Protein AF-A0A0A1UBA6-F1 (afdb_monomer_lite)

Radius of gyration: 21.84 Å; chains: 1; bounding box: 51×36×68 Å

Organism: NCBI:txid370355

Sequence (269 aa):
LLWGSTIFNNKGEPIAKPKGVVDLKTSVTIEDLTITNIKSGSVIVPEHAKNISVYNTSADVVFGNCHPIKIIVSNYKGKKINVPNDCLKYVSTTNALDKIDFGLKLTKSYALIVDMAKLTTCVINENIPNKFVIQQGDKTSNEFYAKSLTLNIVDGMNECVVGGFQSIVDISKLSFYKSIFVNMDTSNPSIIIGNQNNVSFNCGMFDEIITGDVEEINFNAGVSVNKLVMNNINTFNFKRVNIKEVVANKIKKFGGSKKALKKLTIKEK

Foldseek 3Di:
DPPAFFKAAPVRDTPDDDDAEAECQPPPPGQAIEGEDAEEHEYEDHQNHAEYEYYCHAYHYEDVNHQHQEYAYENYNHAAYEHHQPNHAYYHYHQCPVRYHNVADADPVRAGEAELVRYQKYWAAHPFWGWYWYDDPPDIKDIWTARIWIWHHDVPATEIETEQTAEETEPQRPEHQEYEYYHPDPHAYEYHHHEYAEYEYAADHHAEYAYYEYAEYEYHAHYEYAEYEEEHYAEYEYENYAYAYYEYQYYNYYRYDCVNYNYYHYNHD

pLDDT: mean 90.49, std 9.29, range [33.66, 98.31]

Structure (mmCIF, N/CA/C/O backbone):
data_AF-A0A0A1UBA6-F1
#
_entry.id   AF-A0A0A1UBA6-F1
#
loop_
_atom_site.group_PDB
_atom_site.id
_atom_site.type_symbol
_atom_site.label_atom_id
_atom_site.label_alt_id
_atom_site.label_comp_id
_atom_site.label_asym_id
_atom_site.label_entity_id
_atom_site.label_seq_id
_atom_site.pdbx_PDB_ins_code
_atom_site.Cartn_x
_atom_site.Cartn_y
_atom_site.Cartn_z
_atom_site.occupancy
_atom_site.B_iso_or_equiv
_atom_site.auth_seq_id
_atom_site.auth_comp_id
_atom_site.auth_asym_id
_atom_site.auth_atom_id
_atom_site.pdbx_PDB_model_num
ATOM 1 N N . LEU A 1 1 ? 8.187 12.427 29.163 1.00 38.91 1 LEU A N 1
ATOM 2 C CA . LEU A 1 1 ? 6.837 12.331 29.765 1.00 38.91 1 LEU A CA 1
ATOM 3 C C . LEU A 1 1 ? 6.325 10.909 29.574 1.00 38.91 1 LEU A C 1
ATOM 5 O O . LEU A 1 1 ? 6.010 10.523 28.456 1.00 38.91 1 LEU A O 1
ATOM 9 N N . LEU A 1 2 ? 6.353 10.105 30.639 1.00 33.66 2 LEU A N 1
ATOM 10 C CA . LEU A 1 2 ? 5.798 8.750 30.659 1.00 33.66 2 LEU A CA 1
ATOM 11 C C . LEU A 1 2 ? 4.272 8.875 30.704 1.00 33.66 2 LEU A C 1
ATOM 13 O O . LEU A 1 2 ? 3.696 9.087 31.767 1.00 33.66 2 LEU A O 1
ATOM 17 N N . TRP A 1 3 ? 3.618 8.814 29.546 1.00 45.97 3 TRP A N 1
ATOM 18 C CA . TRP A 1 3 ? 2.161 8.752 29.480 1.00 45.97 3 TRP A CA 1
ATOM 19 C C . TRP A 1 3 ? 1.715 7.403 30.062 1.00 45.97 3 TRP A C 1
ATOM 21 O O . TRP A 1 3 ? 1.825 6.372 29.399 1.00 45.97 3 TRP A O 1
ATOM 31 N N . GLY A 1 4 ? 1.274 7.392 31.324 1.00 59.66 4 GLY A N 1
ATOM 32 C CA . GLY A 1 4 ? 0.638 6.224 31.942 1.00 59.66 4 GLY A CA 1
ATOM 33 C C . GLY A 1 4 ? -0.633 5.798 31.191 1.00 59.66 4 GLY A C 1
ATOM 34 O O . GLY A 1 4 ? -1.141 6.543 30.353 1.00 59.66 4 GLY A O 1
ATOM 35 N N . SER A 1 5 ? -1.151 4.600 31.476 1.00 71.94 5 SER A N 1
ATOM 36 C CA . SER A 1 5 ? -2.374 4.050 30.865 1.00 71.94 5 SER A CA 1
ATOM 37 C C . SER A 1 5 ? -3.540 5.041 30.962 1.00 71.94 5 SER A C 1
ATOM 39 O O . SER A 1 5 ? -3.989 5.337 32.071 1.00 71.94 5 SER A O 1
ATOM 41 N N . THR A 1 6 ? -4.013 5.567 29.827 1.00 78.75 6 THR A N 1
ATOM 42 C CA . THR A 1 6 ? -4.996 6.666 29.805 1.00 78.75 6 THR A CA 1
ATOM 43 C C . THR A 1 6 ? -5.889 6.591 28.563 1.00 78.75 6 THR A C 1
ATOM 45 O O . THR A 1 6 ? -5.449 6.170 27.492 1.00 78.75 6 THR A O 1
ATOM 48 N N . ILE A 1 7 ? -7.145 7.009 28.713 1.00 78.62 7 ILE A N 1
ATOM 49 C CA . ILE A 1 7 ? -8.106 7.218 27.622 1.00 78.62 7 ILE A CA 1
ATOM 50 C C . ILE A 1 7 ? -8.376 8.717 27.502 1.00 78.62 7 ILE A C 1
ATOM 52 O O . ILE A 1 7 ? -8.552 9.364 28.533 1.00 78.62 7 ILE A O 1
ATOM 56 N N . PHE A 1 8 ? -8.430 9.254 26.284 1.00 81.94 8 PHE A N 1
ATOM 57 C CA . PHE A 1 8 ? -8.629 10.685 26.023 1.00 81.94 8 PHE A CA 1
ATOM 58 C C . PHE A 1 8 ? -9.856 10.962 25.152 1.00 81.94 8 PHE A C 1
ATOM 60 O O . PHE A 1 8 ? -10.166 10.165 24.261 1.00 81.94 8 PHE A O 1
ATOM 67 N N . ASN A 1 9 ? -10.512 12.101 25.402 1.00 78.44 9 ASN A N 1
ATOM 68 C CA . ASN A 1 9 ? -11.607 12.627 24.576 1.00 78.44 9 ASN A CA 1
ATOM 69 C C . ASN A 1 9 ? -11.084 13.536 23.446 1.00 78.44 9 ASN A C 1
ATOM 71 O O . ASN A 1 9 ? -9.881 13.764 23.301 1.00 78.44 9 ASN A O 1
ATOM 75 N N . ASN A 1 10 ? -12.021 14.118 22.698 1.00 71.00 10 ASN A N 1
ATOM 76 C CA . ASN A 1 10 ? -11.793 15.098 21.634 1.00 71.00 10 ASN A CA 1
ATOM 77 C C . ASN A 1 10 ? -11.032 16.370 22.055 1.00 71.00 10 ASN A C 1
ATOM 79 O O . ASN A 1 10 ? -10.470 17.047 21.199 1.00 71.00 10 ASN A O 1
ATOM 83 N N . LYS A 1 11 ? -10.976 16.698 23.349 1.00 69.62 11 LYS A N 1
ATOM 84 C CA . LYS A 1 11 ? -10.202 17.830 23.886 1.00 69.62 11 LYS A CA 1
ATOM 85 C C . LYS A 1 11 ? -8.806 17.431 24.374 1.00 69.62 11 LYS A C 1
ATOM 87 O O . LYS A 1 11 ? -8.059 18.282 24.850 1.00 69.62 11 LYS A O 1
ATOM 92 N N . GLY A 1 12 ? -8.444 16.149 24.278 1.00 75.00 12 GLY A N 1
ATOM 93 C CA . GLY A 1 12 ? -7.205 15.619 24.849 1.00 75.00 12 GLY A CA 1
ATOM 94 C C . GLY A 1 12 ? -7.247 15.502 26.376 1.00 75.00 12 GLY A C 1
ATOM 95 O O . GLY A 1 12 ? -6.201 15.373 27.011 1.00 75.00 12 GLY A O 1
ATOM 96 N N . GLU A 1 13 ? -8.437 15.539 26.977 1.00 74.94 13 GLU A N 1
ATOM 97 C CA . GLU A 1 13 ? -8.617 15.417 28.422 1.00 74.94 13 GLU A CA 1
ATOM 98 C C . GLU A 1 13 ? -8.678 13.932 28.817 1.00 74.94 13 GLU A C 1
ATOM 100 O O . GLU A 1 13 ? -9.337 13.140 28.133 1.00 74.94 13 GLU A O 1
ATOM 105 N N . PRO A 1 14 ? -8.003 13.520 29.906 1.00 76.62 14 PRO A N 1
ATOM 106 C CA . PRO A 1 14 ? -8.041 12.142 30.372 1.00 76.62 14 PRO A CA 1
ATOM 107 C C . PRO A 1 14 ? -9.430 11.802 30.931 1.00 76.62 14 PRO A C 1
ATOM 109 O O . PRO A 1 14 ? -9.881 12.410 31.897 1.00 76.62 14 PRO A O 1
ATOM 112 N N . ILE A 1 15 ? -10.087 10.793 30.360 1.00 79.88 15 ILE A N 1
ATOM 113 C CA . ILE A 1 15 ? -11.430 10.347 30.767 1.00 79.88 15 ILE A CA 1
ATOM 114 C C . ILE A 1 15 ? -11.352 9.205 31.786 1.00 79.88 15 ILE A C 1
ATOM 116 O O . ILE A 1 15 ? -12.193 9.093 32.673 1.00 79.88 15 ILE A O 1
ATOM 120 N N . ALA A 1 16 ? -10.343 8.335 31.676 1.00 71.88 16 ALA A N 1
ATOM 121 C CA . ALA A 1 16 ? -10.211 7.184 32.563 1.00 71.88 16 ALA A CA 1
ATOM 122 C C . ALA A 1 16 ? -8.762 6.702 32.710 1.00 71.88 16 ALA A C 1
ATOM 124 O O . ALA A 1 16 ? -7.973 6.726 31.760 1.00 71.88 16 ALA A O 1
ATOM 125 N N . LYS A 1 17 ? -8.454 6.191 33.910 1.00 68.25 17 LYS A N 1
ATOM 126 C CA . LYS A 1 17 ? -7.278 5.363 34.209 1.00 68.25 17 LYS A CA 1
ATOM 127 C C . LYS A 1 17 ? -7.753 3.916 34.400 1.00 68.25 17 LYS A C 1
ATOM 129 O O . LYS A 1 17 ? -8.315 3.601 35.447 1.00 68.25 17 LYS A O 1
ATOM 134 N N . PRO A 1 18 ? -7.587 3.045 33.402 1.00 61.44 18 PRO A N 1
ATOM 135 C CA . PRO A 1 18 ? -8.239 1.740 33.377 1.00 61.44 18 PRO A CA 1
ATOM 136 C C . PRO A 1 18 ? -7.698 0.792 34.459 1.00 61.44 18 PRO A C 1
ATOM 138 O O . PRO A 1 18 ? -6.520 0.432 34.464 1.00 61.44 18 PRO A O 1
ATOM 141 N N . LYS A 1 19 ? -8.600 0.343 35.340 1.00 62.00 19 LYS A N 1
ATOM 142 C CA . LYS A 1 19 ? -8.527 -0.934 36.062 1.00 62.00 19 LYS A CA 1
ATOM 143 C C . LYS A 1 19 ? -9.845 -1.670 35.799 1.00 62.00 19 LYS A C 1
ATOM 145 O O . LYS A 1 19 ? -10.889 -1.187 36.218 1.00 62.00 19 LYS A O 1
ATOM 150 N N . GLY A 1 20 ? -9.809 -2.811 35.110 1.00 79.62 20 GLY A N 1
ATOM 151 C CA . GLY A 1 20 ? -11.016 -3.586 34.787 1.00 79.62 20 GLY A CA 1
ATOM 152 C C . GLY A 1 20 ? -11.706 -3.153 33.487 1.00 79.62 20 GLY A C 1
ATOM 153 O O . GLY A 1 20 ? -11.034 -2.914 32.485 1.00 79.62 20 GLY A O 1
ATOM 154 N N . VAL A 1 21 ? -13.040 -3.109 33.488 1.00 86.50 21 VAL A N 1
ATOM 155 C CA . VAL A 1 21 ? -13.861 -2.726 32.327 1.00 86.50 21 VAL A CA 1
ATOM 156 C C . VAL A 1 21 ? -14.086 -1.214 32.349 1.00 86.50 21 VAL A C 1
ATOM 158 O O . VAL A 1 21 ? -14.625 -0.686 33.318 1.00 86.50 21 VAL A O 1
ATOM 161 N N . VAL A 1 22 ? -13.695 -0.519 31.282 1.00 88.38 22 VAL A N 1
ATOM 162 C CA . VAL A 1 22 ? -14.101 0.865 31.016 1.00 88.38 22 VAL A CA 1
ATOM 163 C C . VAL A 1 22 ? -15.221 0.831 29.985 1.00 88.38 22 VAL A C 1
ATOM 165 O O . VAL A 1 22 ? -14.975 0.547 28.814 1.00 88.38 22 VAL A O 1
ATOM 168 N N . ASP A 1 23 ? -16.447 1.098 30.426 1.00 89.75 23 ASP A N 1
ATOM 169 C CA . ASP A 1 23 ? -17.619 1.144 29.556 1.00 89.75 23 ASP A CA 1
ATOM 170 C C . ASP A 1 23 ? -17.960 2.593 29.192 1.00 89.75 23 ASP A C 1
ATOM 172 O O . ASP A 1 23 ? -18.342 3.382 30.056 1.00 89.75 23 ASP A O 1
ATOM 176 N N . LEU A 1 24 ? -17.782 2.952 27.918 1.00 90.12 24 LEU A N 1
ATOM 177 C CA . LEU A 1 24 ? -18.125 4.274 27.393 1.00 90.12 24 LEU A CA 1
ATOM 178 C C . LEU A 1 24 ? -19.394 4.248 26.538 1.00 90.12 24 LEU A C 1
ATOM 180 O O . LEU A 1 24 ? -19.715 5.266 25.933 1.00 90.12 24 LEU A O 1
ATOM 184 N N . LYS A 1 25 ? -20.136 3.133 26.481 1.00 89.12 25 LYS A N 1
ATOM 185 C CA . LYS A 1 25 ? -21.257 2.950 25.547 1.00 89.12 25 LYS A CA 1
ATOM 186 C C . LYS A 1 25 ? -22.289 4.082 25.603 1.00 89.12 25 LYS A C 1
ATOM 188 O O . LYS A 1 25 ? -22.780 4.509 24.566 1.00 89.12 25 LYS A O 1
ATOM 193 N N . THR A 1 26 ? -22.588 4.596 26.796 1.00 84.12 26 THR A N 1
ATOM 194 C CA . THR A 1 26 ? -23.588 5.657 27.017 1.00 84.12 26 THR A CA 1
ATOM 195 C C . THR A 1 26 ? -23.058 7.077 26.784 1.00 84.12 26 THR A C 1
ATOM 197 O O . THR A 1 26 ? -23.804 8.044 26.936 1.00 84.12 26 THR A O 1
ATOM 200 N N . SER A 1 27 ? -21.773 7.243 26.455 1.00 85.94 27 SER A N 1
ATOM 201 C CA . SER A 1 27 ? -21.162 8.563 26.275 1.00 85.94 27 SER A CA 1
ATOM 202 C C . SER A 1 27 ? -21.495 9.136 24.898 1.00 85.94 27 SER A C 1
ATOM 204 O O . SER A 1 27 ? -20.843 8.817 23.908 1.00 85.94 27 SER A O 1
ATOM 206 N N . VAL A 1 28 ? -22.488 10.023 24.839 1.00 87.12 28 VAL A N 1
ATOM 207 C CA . VAL A 1 28 ? -22.994 10.593 23.574 1.00 87.12 28 VAL A CA 1
ATOM 208 C C . VAL A 1 28 ? -22.155 11.732 22.989 1.00 87.12 28 VAL A C 1
ATOM 210 O O . VAL A 1 28 ? -22.337 12.103 21.837 1.00 87.12 28 VAL A O 1
ATOM 213 N N . THR A 1 29 ? -21.233 12.302 23.765 1.00 88.12 29 THR A N 1
ATOM 214 C CA . THR A 1 29 ? -20.443 13.483 23.370 1.00 88.12 29 THR A CA 1
ATOM 215 C C . THR A 1 29 ? -19.060 13.149 22.808 1.00 88.12 29 THR A C 1
ATOM 217 O O . THR A 1 29 ? -18.357 14.045 22.338 1.00 88.12 29 THR A O 1
ATOM 220 N N . ILE A 1 30 ? -18.638 11.884 22.874 1.00 89.81 30 ILE A N 1
ATOM 221 C CA . ILE A 1 30 ? -17.295 11.459 22.465 1.00 89.81 30 ILE A CA 1
ATOM 222 C C . ILE A 1 30 ? -17.332 11.020 20.999 1.00 89.81 30 ILE A C 1
ATOM 224 O O . ILE A 1 30 ? -17.673 9.880 20.697 1.00 89.81 30 ILE A O 1
ATOM 228 N N . GLU A 1 31 ? -16.940 11.917 20.093 1.00 93.25 31 GLU A N 1
ATOM 229 C CA . GLU A 1 31 ? -16.757 11.590 18.668 1.00 93.25 31 GLU A CA 1
ATOM 230 C C . GLU A 1 31 ? -15.329 11.114 18.340 1.00 93.25 31 GLU A C 1
ATOM 232 O O . GLU A 1 31 ? -15.131 10.308 17.428 1.00 93.25 31 GLU A O 1
ATOM 237 N N . ASP A 1 32 ? -14.338 11.576 19.105 1.00 94.44 32 ASP A N 1
ATOM 238 C CA . ASP A 1 32 ? -12.928 11.211 18.967 1.00 94.44 32 ASP A CA 1
ATOM 239 C C . ASP A 1 32 ? -12.448 10.498 20.230 1.00 94.44 32 ASP A C 1
ATOM 241 O O . ASP A 1 32 ? -12.518 11.044 21.335 1.00 94.44 32 ASP A O 1
ATOM 245 N N . LEU A 1 33 ? -11.928 9.284 20.061 1.00 94.81 33 LEU A N 1
ATOM 246 C CA . LEU A 1 33 ? -11.459 8.451 21.160 1.00 94.81 33 LEU A CA 1
ATOM 247 C C . LEU A 1 33 ? -10.020 8.006 20.922 1.00 94.81 33 LEU A C 1
ATOM 249 O O . LEU A 1 33 ? -9.715 7.337 19.934 1.00 94.81 33 LEU A O 1
ATOM 253 N N . THR A 1 34 ? -9.139 8.312 21.874 1.00 96.00 34 THR A N 1
ATOM 254 C CA . THR A 1 34 ? -7.778 7.763 21.895 1.00 96.00 34 THR A CA 1
ATOM 255 C C . THR A 1 34 ? -7.576 6.863 23.106 1.00 96.00 34 THR A C 1
ATOM 257 O O . THR A 1 34 ? -7.729 7.289 24.249 1.00 96.00 34 THR A O 1
ATOM 260 N N . ILE A 1 35 ? -7.185 5.617 22.848 1.00 94.44 35 ILE A N 1
ATOM 261 C CA . ILE A 1 35 ? -6.919 4.564 23.828 1.00 94.44 35 ILE A CA 1
ATOM 262 C C . ILE A 1 35 ? -5.418 4.272 23.792 1.00 94.44 35 ILE A C 1
ATOM 264 O O . ILE A 1 35 ? -4.907 3.809 22.772 1.00 94.44 35 ILE A O 1
ATOM 268 N N . THR A 1 36 ? -4.684 4.539 24.876 1.00 94.31 36 THR A N 1
ATOM 269 C CA . THR A 1 36 ? -3.224 4.364 24.867 1.00 94.31 36 THR A CA 1
ATOM 270 C C . THR A 1 36 ? -2.666 3.701 26.121 1.00 94.31 36 THR A C 1
ATOM 272 O O . THR A 1 36 ? -3.102 3.953 27.246 1.00 94.31 36 THR A O 1
ATOM 275 N N . ASN A 1 37 ? -1.654 2.854 25.913 1.00 91.56 37 ASN A N 1
ATOM 276 C CA . ASN A 1 37 ? -0.851 2.212 26.954 1.00 91.56 37 ASN A CA 1
ATOM 277 C C . ASN A 1 37 ? -1.638 1.348 27.955 1.00 91.56 37 ASN A C 1
ATOM 279 O O . ASN A 1 37 ? -1.144 1.075 29.047 1.00 91.56 37 ASN A O 1
ATOM 283 N N . ILE A 1 38 ? -2.827 0.854 27.602 1.00 89.81 38 ILE A N 1
ATOM 284 C CA . ILE A 1 38 ? -3.631 0.024 28.509 1.00 89.81 38 ILE A CA 1
ATOM 285 C C . ILE A 1 38 ? -3.179 -1.435 28.419 1.00 89.81 38 ILE A C 1
ATOM 287 O O . ILE A 1 38 ? -3.191 -2.017 27.339 1.00 89.81 38 ILE A O 1
ATOM 291 N N . LYS A 1 39 ? -2.773 -2.048 29.536 1.00 89.25 39 LYS A N 1
ATOM 292 C CA . LYS A 1 39 ? -2.184 -3.404 29.541 1.00 89.25 39 LYS A CA 1
ATOM 293 C C . LYS A 1 39 ? -3.160 -4.534 29.849 1.00 89.25 39 LYS A C 1
ATOM 295 O O . LYS A 1 39 ? -2.876 -5.671 29.495 1.00 89.25 39 LYS A O 1
ATOM 300 N N . SER A 1 40 ? -4.283 -4.241 30.490 1.00 88.25 40 SER A N 1
ATOM 301 C CA . SER A 1 40 ? -5.276 -5.239 30.883 1.00 88.25 40 SER A CA 1
ATOM 302 C C . SER A 1 40 ? -6.663 -4.614 30.995 1.00 88.25 40 SER A C 1
ATOM 304 O O . SER A 1 40 ? -6.797 -3.389 31.030 1.00 88.25 40 SER A O 1
ATOM 306 N N . GLY A 1 41 ? -7.685 -5.467 31.059 1.00 89.69 41 GLY A N 1
ATOM 307 C CA . GLY A 1 41 ? -9.082 -5.049 31.099 1.00 89.69 41 GLY A CA 1
ATOM 308 C C . GLY A 1 41 ? -9.704 -4.953 29.710 1.00 89.69 41 GLY A C 1
ATOM 309 O O . GLY A 1 41 ? -9.196 -5.538 28.751 1.00 89.69 41 GLY A O 1
ATOM 310 N N . SER A 1 42 ? -10.804 -4.212 29.618 1.00 92.44 42 SER A N 1
ATOM 311 C CA . SER A 1 42 ? -11.511 -3.978 28.360 1.00 92.44 42 SER A CA 1
ATOM 312 C C . SER A 1 42 ? -11.996 -2.539 28.254 1.00 92.44 42 SER A C 1
ATOM 314 O O . SER A 1 42 ? -12.346 -1.926 29.259 1.00 92.44 42 SER A O 1
ATOM 316 N N . VAL A 1 43 ? -12.054 -2.016 27.035 1.00 94.06 43 VAL A N 1
ATOM 317 C CA . VAL A 1 43 ? -12.630 -0.710 26.712 1.00 94.06 43 VAL A CA 1
ATOM 318 C C . VAL A 1 43 ? -13.776 -0.922 25.735 1.00 94.06 43 VAL A C 1
ATOM 320 O O . VAL A 1 43 ? -13.559 -1.417 24.628 1.00 94.06 43 VAL A O 1
ATOM 323 N N . ILE A 1 44 ? -14.987 -0.555 26.144 1.00 94.25 44 ILE A N 1
ATOM 324 C CA . ILE A 1 44 ? -16.159 -0.529 25.268 1.00 94.25 44 ILE A CA 1
ATOM 325 C C . ILE A 1 44 ? -16.252 0.877 24.685 1.00 94.25 44 ILE A C 1
ATOM 327 O O . ILE A 1 44 ? -16.305 1.860 25.423 1.00 94.25 44 ILE A O 1
ATOM 331 N N . VAL A 1 45 ? -16.205 0.961 23.362 1.00 94.62 45 VAL A N 1
ATOM 332 C CA . VAL A 1 45 ? -16.202 2.208 22.592 1.00 94.62 45 VAL A CA 1
ATOM 333 C C . VAL A 1 45 ? -17.609 2.838 22.608 1.00 94.62 45 VAL A C 1
ATOM 335 O O . VAL A 1 45 ? -18.596 2.102 22.543 1.00 94.62 45 VAL A O 1
ATOM 338 N N . PRO A 1 46 ? -17.735 4.178 22.691 1.00 93.88 46 PRO A N 1
ATOM 339 C CA . PRO A 1 46 ? -19.025 4.861 22.603 1.00 93.88 46 PRO A CA 1
ATOM 340 C C . PRO A 1 46 ? -19.633 4.730 21.202 1.00 93.88 46 PRO A C 1
ATOM 342 O O . PRO A 1 46 ? -18.921 4.785 20.200 1.00 93.88 46 PRO A O 1
ATOM 345 N N . GLU A 1 47 ? -20.960 4.624 21.120 1.00 93.88 47 GLU A N 1
ATOM 346 C CA . GLU A 1 47 ? -21.670 4.385 19.850 1.00 93.88 47 GLU A CA 1
ATOM 347 C C . GLU A 1 47 ? -21.445 5.504 18.814 1.00 93.88 47 GLU A C 1
ATOM 349 O O . GLU A 1 47 ? -21.388 5.240 17.615 1.00 93.88 47 GLU A O 1
ATOM 354 N N . HIS A 1 48 ? -21.240 6.743 19.271 1.00 92.56 48 HIS A N 1
ATOM 355 C CA . HIS A 1 48 ? -21.084 7.926 18.417 1.00 92.56 48 HIS A CA 1
ATOM 356 C C . HIS A 1 48 ? -19.633 8.247 18.027 1.00 92.56 48 HIS A C 1
ATOM 358 O O . HIS A 1 48 ? -19.405 9.214 17.295 1.00 92.56 48 HIS A O 1
ATOM 364 N N . ALA A 1 49 ? -18.648 7.469 18.493 1.00 95.19 49 ALA A N 1
ATOM 365 C CA . ALA A 1 49 ? -17.264 7.691 18.089 1.00 95.19 49 ALA A CA 1
ATOM 366 C C . ALA A 1 49 ? -17.092 7.460 16.583 1.00 95.19 49 ALA A C 1
ATOM 368 O O . ALA A 1 49 ? -17.419 6.406 16.047 1.00 95.19 49 ALA A O 1
ATOM 369 N N . LYS A 1 50 ? -16.526 8.454 15.902 1.00 96.06 50 LYS A N 1
ATOM 370 C CA . LYS A 1 50 ? -16.227 8.423 14.466 1.00 96.06 50 LYS A CA 1
ATOM 371 C C . LYS A 1 50 ? -14.749 8.170 14.210 1.00 96.06 50 LYS A C 1
ATOM 373 O O . LYS A 1 50 ? -14.409 7.494 13.238 1.00 96.06 50 LYS A O 1
ATOM 378 N N . ASN A 1 51 ? -13.884 8.703 15.074 1.00 97.06 51 ASN A N 1
ATOM 379 C CA . ASN A 1 51 ? -12.434 8.621 14.944 1.00 97.06 51 ASN A CA 1
ATOM 380 C C . ASN A 1 51 ? -11.848 7.910 16.160 1.00 97.06 51 ASN A C 1
ATOM 382 O O . ASN A 1 51 ? -11.866 8.433 17.275 1.00 97.06 51 ASN A O 1
ATOM 386 N N . ILE A 1 52 ? -11.304 6.715 15.950 1.00 97.19 52 ILE A N 1
ATOM 387 C CA . ILE A 1 52 ? -10.792 5.889 17.043 1.00 97.19 52 ILE A CA 1
ATOM 388 C C . ILE A 1 52 ? -9.324 5.589 16.808 1.00 97.19 52 ILE A C 1
ATOM 390 O O . ILE A 1 52 ? -8.923 5.135 15.738 1.00 97.19 52 ILE A O 1
ATOM 394 N N . SER A 1 53 ? -8.513 5.839 17.828 1.00 97.44 53 SER A N 1
ATOM 395 C CA . SER A 1 53 ? -7.087 5.546 17.804 1.00 97.44 53 SER A CA 1
ATOM 396 C C . SER A 1 53 ? -6.689 4.664 18.981 1.00 97.44 53 SER A C 1
ATOM 398 O O . SER A 1 53 ? -6.987 4.986 20.129 1.00 97.44 53 SER A O 1
ATOM 400 N N . VAL A 1 54 ? -5.989 3.565 18.712 1.00 97.06 54 VAL A N 1
ATOM 401 C CA . VAL A 1 54 ? -5.542 2.590 19.712 1.00 97.06 54 VAL A CA 1
ATOM 402 C C . VAL A 1 54 ? -4.029 2.426 19.611 1.00 97.06 54 VAL A C 1
ATOM 404 O O . VAL A 1 54 ? -3.519 1.941 18.606 1.00 97.06 54 VAL A O 1
ATOM 407 N N . TYR A 1 55 ? -3.296 2.795 20.660 1.00 96.69 55 TYR A N 1
ATOM 408 C CA . TYR A 1 55 ? -1.830 2.777 20.672 1.00 96.69 55 TYR A CA 1
ATOM 409 C C . TYR A 1 55 ? -1.287 1.929 21.824 1.00 96.69 55 TYR A C 1
ATOM 411 O O . TYR A 1 55 ? -1.704 2.083 22.973 1.00 96.69 55 TYR A O 1
ATOM 419 N N . ASN A 1 56 ? -0.317 1.054 21.541 1.00 95.50 56 ASN A N 1
ATOM 420 C CA . ASN A 1 56 ? 0.478 0.324 22.544 1.00 95.50 56 ASN A CA 1
ATOM 421 C C . ASN A 1 56 ? -0.366 -0.394 23.620 1.00 95.50 56 ASN A C 1
ATOM 423 O O . ASN A 1 56 ? 0.013 -0.472 24.801 1.00 95.50 56 ASN A O 1
ATOM 427 N N . THR A 1 57 ? -1.529 -0.893 23.205 1.00 94.19 57 THR A N 1
ATOM 428 C CA . THR A 1 57 ? -2.587 -1.404 24.078 1.00 94.19 57 THR A CA 1
ATOM 429 C C . THR A 1 57 ? -2.701 -2.925 23.958 1.00 94.19 57 THR A C 1
ATOM 431 O O . THR A 1 57 ? -2.538 -3.503 22.888 1.00 94.19 57 THR A O 1
ATOM 434 N N . SER A 1 58 ? -2.953 -3.584 25.082 1.00 94.44 58 SER A N 1
ATOM 435 C CA . SER A 1 58 ? -3.197 -5.027 25.198 1.00 94.44 58 SER A CA 1
ATOM 436 C C . SER A 1 58 ? -4.558 -5.341 25.822 1.00 94.44 58 SER A C 1
ATOM 438 O O . SER A 1 58 ? -4.950 -6.501 25.844 1.00 94.44 58 SER A O 1
ATOM 440 N N . ALA A 1 59 ? -5.279 -4.328 26.316 1.00 92.50 59 ALA A N 1
ATOM 441 C CA . ALA A 1 59 ? -6.672 -4.477 26.727 1.00 92.50 59 ALA A CA 1
ATOM 442 C C . ALA A 1 59 ? -7.582 -4.802 25.538 1.00 92.50 59 ALA A C 1
ATOM 444 O O . ALA A 1 59 ? -7.325 -4.376 24.409 1.00 92.50 59 ALA A O 1
ATOM 445 N N . ASP A 1 60 ? -8.664 -5.522 25.807 1.00 94.00 60 ASP A N 1
ATOM 446 C CA . ASP A 1 60 ? -9.682 -5.822 24.804 1.00 94.00 60 ASP A CA 1
ATOM 447 C C . ASP A 1 60 ? -10.392 -4.519 24.400 1.00 94.00 60 ASP A C 1
ATOM 449 O O . ASP A 1 60 ? -10.778 -3.732 25.262 1.00 94.00 60 ASP A O 1
ATOM 453 N N . VAL A 1 61 ? -10.560 -4.263 23.102 1.00 95.44 61 VAL A N 1
ATOM 454 C CA . VAL A 1 61 ? -11.297 -3.090 22.599 1.00 95.44 61 VAL A CA 1
ATOM 455 C C . VAL A 1 61 ? -12.539 -3.580 21.870 1.00 95.44 61 VAL A C 1
ATOM 457 O O . VAL A 1 61 ? -12.439 -4.347 20.914 1.00 95.44 61 VAL A O 1
ATOM 460 N N . VAL A 1 62 ? -13.711 -3.151 22.335 1.00 94.56 62 VAL A N 1
ATOM 461 C CA . VAL A 1 62 ? -15.012 -3.648 21.872 1.00 94.56 62 VAL A CA 1
ATOM 462 C C . VAL A 1 62 ? -15.800 -2.504 21.249 1.00 94.56 62 VAL A C 1
ATOM 464 O O . VAL A 1 62 ? -16.120 -1.533 21.928 1.00 94.56 62 VAL A O 1
ATOM 467 N N . PHE A 1 63 ? -16.128 -2.627 19.962 1.00 92.69 63 PHE A N 1
ATOM 468 C CA . PHE A 1 63 ? -16.825 -1.578 19.211 1.00 92.69 63 PHE A CA 1
ATOM 469 C C . PHE A 1 63 ? -18.340 -1.551 19.455 1.00 92.69 63 PHE A C 1
ATOM 471 O O . PHE A 1 63 ? -18.947 -0.496 19.326 1.00 92.69 63 PHE A O 1
ATOM 478 N N . GLY A 1 64 ? -18.966 -2.667 19.847 1.00 87.38 64 GLY A N 1
ATOM 479 C CA . GLY A 1 64 ? -20.418 -2.707 20.063 1.00 87.38 64 GLY A CA 1
ATOM 480 C C . GLY A 1 64 ? -21.185 -2.221 18.824 1.00 87.38 64 GLY A C 1
ATOM 481 O O . GLY A 1 64 ? -20.988 -2.769 17.744 1.00 87.38 64 GLY A O 1
ATOM 482 N N . ASN A 1 65 ? -22.010 -1.181 18.986 1.00 90.44 65 ASN A N 1
ATOM 483 C CA . ASN A 1 65 ? -22.778 -0.530 17.911 1.00 90.44 65 ASN A CA 1
ATOM 484 C C . ASN A 1 65 ? -22.062 0.693 17.295 1.00 90.44 65 ASN A C 1
ATOM 486 O O . ASN A 1 65 ? -22.696 1.521 16.649 1.00 90.44 65 ASN A O 1
ATOM 490 N N . CYS A 1 66 ? -20.769 0.885 17.553 1.00 93.38 66 CYS A N 1
ATOM 491 C CA . CYS A 1 66 ? -20.013 2.001 16.994 1.00 93.38 66 CYS A CA 1
ATOM 492 C C . CYS A 1 66 ? -19.711 1.770 15.506 1.00 93.38 66 CYS A C 1
ATOM 494 O O . CYS A 1 66 ? -19.160 0.734 15.138 1.00 93.38 66 CYS A O 1
ATOM 496 N N . HIS A 1 67 ? -20.000 2.773 14.674 1.00 93.56 67 HIS A N 1
ATOM 497 C CA . HIS A 1 67 ? -19.770 2.757 13.227 1.00 93.56 67 HIS A CA 1
ATOM 498 C C . HIS A 1 67 ? -18.707 3.799 12.842 1.00 93.56 67 HIS A C 1
ATOM 500 O O . HIS A 1 67 ? -19.038 4.913 12.423 1.00 93.56 67 HIS A O 1
ATOM 506 N N . PRO A 1 68 ? -17.412 3.486 13.027 1.00 95.06 68 PRO A N 1
ATOM 507 C CA . PRO A 1 68 ? -16.345 4.455 12.832 1.00 95.06 68 PRO A CA 1
ATOM 508 C C . PRO A 1 68 ? -16.149 4.818 11.359 1.00 95.06 68 PRO A C 1
ATOM 510 O O . PRO A 1 68 ? -16.257 3.986 10.459 1.00 95.06 68 PRO A O 1
ATOM 513 N N . ILE A 1 69 ? -15.738 6.061 11.126 1.00 96.06 69 ILE A N 1
ATOM 514 C CA . ILE A 1 69 ? -15.277 6.544 9.817 1.00 96.06 69 ILE A CA 1
ATOM 515 C C . ILE A 1 69 ? -13.766 6.327 9.684 1.00 96.06 69 ILE A C 1
ATOM 517 O O . ILE A 1 69 ? -13.252 6.061 8.593 1.00 96.06 69 ILE A O 1
ATOM 521 N N . LYS A 1 70 ? -13.046 6.429 10.806 1.00 96.00 70 LYS A N 1
ATOM 522 C CA . LYS A 1 70 ? -11.592 6.349 10.874 1.00 96.00 70 LYS A CA 1
ATOM 523 C C . LYS A 1 70 ? -11.141 5.480 12.034 1.00 96.00 70 LYS A C 1
ATOM 525 O O . LYS A 1 70 ? -11.533 5.704 13.180 1.00 96.00 70 LYS A O 1
ATOM 530 N N . ILE A 1 71 ? -10.210 4.578 11.743 1.00 96.31 71 ILE A N 1
ATOM 531 C CA . ILE A 1 71 ? -9.510 3.807 12.763 1.00 96.31 71 ILE A CA 1
ATOM 532 C C . ILE A 1 71 ? -7.996 3.823 12.548 1.00 96.31 71 ILE A C 1
ATOM 534 O O . ILE A 1 71 ? -7.499 3.647 11.434 1.00 96.31 71 ILE A O 1
ATOM 538 N N . ILE A 1 72 ? -7.262 4.039 13.638 1.00 97.06 72 ILE A N 1
ATOM 539 C CA . ILE A 1 72 ? -5.807 3.901 13.707 1.00 97.06 72 ILE A CA 1
ATOM 540 C C . ILE A 1 72 ? -5.483 2.912 14.817 1.00 97.06 72 ILE A C 1
ATOM 542 O O . ILE A 1 72 ? -5.901 3.103 15.955 1.00 97.06 72 ILE A O 1
ATOM 546 N N . VAL A 1 73 ? -4.711 1.876 14.518 1.00 97.44 73 VAL A N 1
ATOM 547 C CA . VAL A 1 73 ? -4.294 0.889 15.515 1.00 97.44 73 VAL A CA 1
ATOM 548 C C . VAL A 1 73 ? -2.803 0.636 15.384 1.00 97.44 73 VAL A C 1
ATOM 550 O O . VAL A 1 73 ? -2.311 0.292 14.316 1.00 97.44 73 VAL A O 1
ATOM 553 N N . SER A 1 74 ? -2.063 0.790 16.476 1.00 97.69 74 SER A N 1
ATOM 554 C CA . SER A 1 74 ? -0.613 0.623 16.475 1.00 97.69 74 SER A CA 1
ATOM 555 C C . SER A 1 74 ? -0.130 -0.159 17.688 1.00 97.69 74 SER A C 1
ATOM 557 O O . SER A 1 74 ? -0.489 0.150 18.829 1.00 97.69 74 SER A O 1
ATOM 559 N N . ASN A 1 75 ? 0.713 -1.162 17.434 1.00 96.56 75 ASN A N 1
ATOM 560 C CA . ASN A 1 75 ? 1.317 -2.055 18.422 1.00 96.56 75 ASN A CA 1
ATOM 561 C C . ASN A 1 75 ? 0.276 -2.665 19.378 1.00 96.56 75 ASN A C 1
ATOM 563 O O . ASN A 1 75 ? 0.480 -2.711 20.599 1.00 96.56 75 ASN A O 1
ATOM 567 N N . TYR A 1 76 ? -0.863 -3.084 18.829 1.00 96.38 76 TYR A N 1
ATOM 568 C CA . TYR A 1 76 ? -1.945 -3.687 19.592 1.00 96.38 76 TYR A CA 1
ATOM 569 C C . TYR A 1 76 ? -1.691 -5.181 19.805 1.00 96.38 76 TYR A C 1
ATOM 571 O O . TYR A 1 76 ? -1.321 -5.897 18.880 1.00 96.38 76 TYR A O 1
ATOM 579 N N . LYS A 1 77 ? -1.867 -5.654 21.042 1.00 94.44 77 LYS A N 1
ATOM 580 C CA . LYS A 1 77 ? -1.569 -7.046 21.436 1.00 94.44 77 LYS A CA 1
ATOM 581 C C . LYS A 1 77 ? -2.723 -7.744 22.162 1.00 94.44 77 LYS A C 1
ATOM 583 O O . LYS A 1 77 ? -2.512 -8.819 22.715 1.00 94.44 77 LYS A O 1
ATOM 588 N N . GLY A 1 78 ? -3.894 -7.113 22.228 1.00 92.88 78 GLY A N 1
ATOM 589 C CA . GLY A 1 78 ? -5.077 -7.702 22.859 1.00 92.88 78 GLY A CA 1
ATOM 590 C C . GLY A 1 78 ? -5.757 -8.741 21.965 1.00 92.88 78 GLY A C 1
ATOM 591 O O . GLY A 1 78 ? -5.186 -9.200 20.968 1.00 92.88 78 GLY A O 1
ATOM 592 N N . LYS A 1 79 ? -6.986 -9.127 22.321 1.00 93.56 79 LYS A N 1
ATOM 593 C CA . LYS A 1 79 ? -7.807 -10.011 21.478 1.00 93.56 79 LYS A CA 1
ATOM 594 C C . LYS A 1 79 ? -8.184 -9.338 20.164 1.00 93.56 79 LYS A C 1
ATOM 596 O O . LYS A 1 79 ? -8.239 -8.119 20.084 1.00 93.56 79 LYS A O 1
ATOM 601 N N . LYS A 1 80 ? -8.487 -10.145 19.142 1.00 94.19 80 LYS A N 1
ATOM 602 C CA . LYS A 1 80 ? -8.881 -9.643 17.820 1.00 94.19 80 LYS A CA 1
ATOM 603 C C . LYS A 1 80 ? -10.019 -8.616 17.944 1.00 94.19 80 LYS A C 1
ATOM 605 O O . LYS A 1 80 ? -11.053 -8.917 18.536 1.00 94.19 80 LYS A O 1
ATOM 610 N N . ILE A 1 81 ? -9.811 -7.426 17.389 1.00 93.31 81 ILE A N 1
ATOM 611 C CA . ILE A 1 81 ? -10.797 -6.348 17.324 1.00 93.31 81 ILE A CA 1
ATOM 612 C C . ILE A 1 81 ? -11.644 -6.571 16.078 1.00 93.31 81 ILE A C 1
ATOM 614 O O . ILE A 1 81 ? -11.100 -6.625 14.979 1.00 93.31 81 ILE A O 1
ATOM 618 N N . ASN A 1 82 ? -12.961 -6.644 16.238 1.00 92.12 82 ASN A N 1
ATOM 619 C CA . ASN A 1 82 ? -13.890 -6.620 15.113 1.00 92.12 82 ASN A CA 1
ATOM 620 C C . ASN A 1 82 ? -14.364 -5.181 14.908 1.00 92.12 82 ASN A C 1
ATOM 622 O O . ASN A 1 82 ? -15.013 -4.618 15.790 1.00 92.12 82 ASN A O 1
ATOM 626 N N . VAL A 1 83 ? -14.006 -4.590 13.771 1.00 91.12 83 VAL A N 1
ATOM 627 C CA . VAL A 1 83 ? -14.304 -3.198 13.426 1.00 91.12 83 VAL A CA 1
ATOM 628 C C . VAL A 1 83 ? -15.443 -3.181 12.408 1.00 91.12 83 VAL A C 1
ATOM 630 O O . VAL A 1 83 ? -15.261 -3.687 11.296 1.00 91.12 83 VAL A O 1
ATOM 633 N N . PRO A 1 84 ? -16.608 -2.601 12.746 1.00 89.94 84 PRO A N 1
ATOM 634 C CA . PRO A 1 84 ? -17.669 -2.358 11.774 1.00 89.94 84 PRO A CA 1
ATOM 635 C C . PRO A 1 84 ? -17.163 -1.483 10.621 1.00 89.94 84 PRO A C 1
ATOM 637 O O . PRO A 1 84 ? -16.419 -0.526 10.839 1.00 89.94 84 PRO A O 1
ATOM 640 N N . ASN A 1 85 ? -17.515 -1.843 9.385 1.00 87.69 85 ASN A N 1
ATOM 641 C CA . ASN A 1 85 ? -16.883 -1.289 8.181 1.00 87.69 85 ASN A CA 1
ATOM 642 C C . ASN A 1 85 ? -17.838 -0.631 7.184 1.00 87.69 85 ASN A C 1
ATOM 644 O O . ASN A 1 85 ? -17.421 -0.223 6.102 1.00 87.69 85 ASN A O 1
ATOM 648 N N . ASP A 1 86 ? -19.106 -0.525 7.550 1.00 90.00 86 ASP A N 1
ATOM 649 C CA . ASP A 1 86 ? -20.176 0.083 6.768 1.00 90.00 86 ASP A CA 1
ATOM 650 C C . ASP A 1 86 ? -19.908 1.566 6.464 1.00 90.00 86 ASP A C 1
ATOM 652 O O . ASP A 1 86 ? -20.169 2.020 5.350 1.00 90.00 86 ASP A O 1
ATOM 656 N N . CYS A 1 87 ? -19.302 2.294 7.408 1.00 92.19 87 CYS A N 1
ATOM 657 C CA . CYS A 1 87 ? -18.956 3.712 7.266 1.00 92.19 87 CYS A CA 1
ATOM 658 C C . CYS A 1 87 ? -17.446 3.979 7.135 1.00 92.19 87 CYS A C 1
ATOM 660 O O . CYS A 1 87 ? -17.029 5.127 6.968 1.00 92.19 87 CYS A O 1
ATOM 662 N N . LEU A 1 88 ? -16.615 2.938 7.206 1.00 92.56 88 LEU A N 1
ATOM 663 C CA . LEU A 1 88 ? -15.169 3.070 7.338 1.00 92.56 88 LEU A CA 1
ATOM 664 C C . LEU A 1 88 ? -14.530 3.589 6.042 1.00 92.56 88 LEU A C 1
ATOM 666 O O . LEU A 1 88 ? -14.670 2.990 4.977 1.00 92.56 88 LEU A O 1
ATOM 670 N N . LYS A 1 89 ? -13.801 4.705 6.144 1.00 93.44 89 LYS A N 1
ATOM 671 C CA . LYS A 1 89 ? -13.093 5.361 5.029 1.00 93.44 89 LYS A CA 1
ATOM 672 C C . LYS A 1 89 ? -11.586 5.409 5.223 1.00 93.44 89 LYS A C 1
ATOM 674 O O . LYS A 1 89 ? -10.849 5.359 4.240 1.00 93.44 89 LYS A O 1
ATOM 679 N N . TYR A 1 90 ? -11.135 5.485 6.473 1.00 95.00 90 TYR A N 1
ATOM 680 C CA . TYR A 1 90 ? -9.724 5.577 6.820 1.00 95.00 90 TYR A CA 1
ATOM 681 C C . TYR A 1 90 ? -9.318 4.421 7.726 1.00 95.00 90 TYR A C 1
ATOM 683 O O . TYR A 1 90 ? -9.850 4.263 8.827 1.00 95.00 90 TYR A O 1
ATOM 691 N N . VAL A 1 91 ? -8.308 3.671 7.297 1.00 94.81 91 VAL A N 1
ATOM 692 C CA . VAL A 1 91 ? -7.688 2.613 8.094 1.00 94.81 91 VAL A CA 1
ATOM 693 C C . VAL A 1 91 ? -6.191 2.843 8.165 1.00 94.81 91 VAL A C 1
ATOM 695 O O . VAL A 1 91 ? -5.538 3.012 7.137 1.00 94.81 91 VAL A O 1
ATOM 698 N N . SER A 1 92 ? -5.638 2.801 9.375 1.00 96.12 92 SER A N 1
ATOM 699 C CA . SER A 1 92 ? -4.199 2.705 9.577 1.00 96.12 92 SER A CA 1
ATOM 700 C C . SER A 1 92 ? -3.850 1.619 10.586 1.00 96.12 92 SER A C 1
ATOM 702 O O . SER A 1 92 ? -4.377 1.618 11.700 1.00 96.12 92 SER A O 1
ATOM 704 N N . THR A 1 93 ? -2.950 0.714 10.209 1.00 96.00 93 THR A N 1
ATOM 705 C CA . THR A 1 93 ? -2.365 -0.282 11.106 1.00 96.00 93 THR A CA 1
ATOM 706 C C . THR A 1 93 ? -0.856 -0.180 11.127 1.00 96.00 93 THR A C 1
ATOM 708 O O . THR A 1 93 ? -0.211 -0.035 10.087 1.00 96.00 93 THR A O 1
ATOM 711 N N . THR A 1 94 ? -0.301 -0.308 12.327 1.00 97.50 94 THR A N 1
ATOM 712 C CA . THR A 1 94 ? 1.128 -0.523 12.513 1.00 97.50 94 THR A CA 1
ATOM 713 C C . THR A 1 94 ? 1.350 -1.669 13.487 1.00 97.50 94 THR A C 1
ATOM 715 O O . THR A 1 94 ? 1.004 -1.535 14.659 1.00 97.50 94 THR A O 1
ATOM 718 N N . ASN A 1 95 ? 1.960 -2.772 13.054 1.00 95.75 95 ASN A N 1
ATOM 719 C CA . ASN A 1 95 ? 2.218 -3.949 13.901 1.00 95.75 95 ASN A CA 1
ATOM 720 C C . ASN A 1 95 ? 0.966 -4.438 14.647 1.00 95.75 95 ASN A C 1
ATOM 722 O O . ASN A 1 95 ? 0.992 -4.626 15.869 1.00 95.75 95 ASN A O 1
ATOM 726 N N . ALA A 1 96 ? -0.152 -4.527 13.932 1.00 94.88 96 ALA A N 1
ATOM 727 C CA . ALA A 1 96 ? -1.446 -4.861 14.519 1.00 94.88 96 ALA A CA 1
ATOM 728 C C . ALA A 1 96 ? -2.409 -5.564 13.555 1.00 94.88 96 ALA A C 1
ATOM 730 O O . ALA A 1 96 ? -3.499 -5.941 13.985 1.00 94.88 96 ALA A O 1
ATOM 731 N N . LEU A 1 97 ? -2.057 -5.724 12.273 1.00 92.50 97 LEU A N 1
ATOM 732 C CA . LEU A 1 97 ? -3.001 -6.189 11.253 1.00 92.50 97 LEU A CA 1
ATOM 733 C C . LEU A 1 97 ? -3.626 -7.553 11.587 1.00 92.50 97 LEU A C 1
ATOM 735 O O . LEU A 1 97 ? -4.826 -7.736 11.408 1.00 92.50 97 LEU A O 1
ATOM 739 N N . ASP A 1 98 ? -2.850 -8.489 12.138 1.00 90.62 98 ASP A N 1
ATOM 740 C CA . ASP A 1 98 ? -3.324 -9.827 12.524 1.00 90.62 98 ASP A CA 1
ATOM 741 C C . ASP A 1 98 ? -4.361 -9.805 13.663 1.00 90.62 98 ASP A C 1
ATOM 743 O O . ASP A 1 98 ? -5.097 -10.774 13.874 1.00 90.62 98 ASP A O 1
ATOM 747 N N . LYS A 1 99 ? -4.427 -8.697 14.408 1.00 92.06 99 LYS A N 1
ATOM 748 C CA . LYS A 1 99 ? -5.369 -8.476 15.507 1.00 92.06 99 LYS A CA 1
ATOM 749 C C . LYS A 1 99 ? -6.581 -7.658 15.107 1.00 92.06 99 LYS A C 1
ATOM 751 O O . LYS A 1 99 ? -7.392 -7.368 15.982 1.00 92.06 99 LYS A O 1
ATOM 756 N N . ILE A 1 100 ? -6.739 -7.288 13.841 1.00 90.81 100 ILE A N 1
ATOM 757 C CA . ILE A 1 100 ? -7.856 -6.447 13.428 1.00 90.81 100 ILE A CA 1
ATOM 758 C C . ILE A 1 100 ? -8.632 -7.131 12.317 1.00 90.81 100 I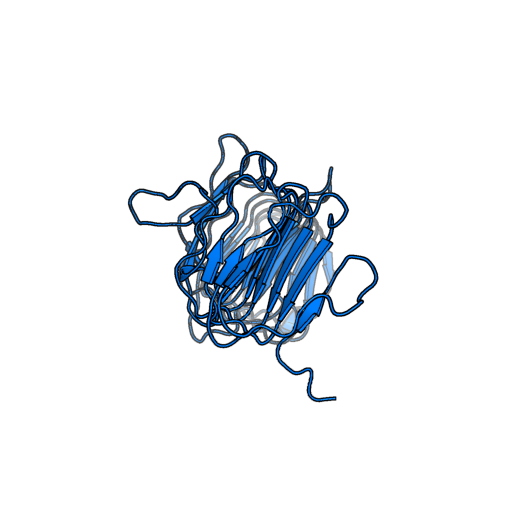LE A C 1
ATOM 760 O O . ILE A 1 100 ? -8.105 -7.466 11.261 1.00 90.81 100 ILE A O 1
ATOM 764 N N . ASP A 1 101 ? -9.915 -7.338 12.572 1.00 88.19 101 ASP A N 1
ATOM 765 C CA . ASP A 1 101 ? -10.888 -7.698 11.563 1.00 88.19 101 ASP A CA 1
ATOM 766 C C . ASP A 1 101 ? -11.607 -6.436 11.099 1.00 88.19 101 ASP A C 1
ATOM 768 O O . ASP A 1 101 ? -12.509 -5.933 11.765 1.00 88.19 101 ASP A O 1
ATOM 772 N N . PHE A 1 102 ? -11.200 -5.909 9.951 1.00 76.75 102 PHE A N 1
ATOM 773 C CA . PHE A 1 102 ? -11.889 -4.783 9.326 1.00 76.75 102 PHE A CA 1
ATOM 774 C C . PHE A 1 102 ? -13.168 -5.203 8.590 1.00 76.75 102 PHE A C 1
ATOM 776 O O . PHE A 1 102 ? -13.704 -4.412 7.816 1.00 76.75 102 PHE A O 1
ATOM 783 N N . GLY A 1 103 ? -13.592 -6.471 8.677 1.00 70.19 103 GLY A N 1
ATOM 784 C CA . GLY A 1 103 ? -14.637 -7.024 7.811 1.00 70.19 103 GLY A CA 1
ATOM 785 C C . GLY A 1 103 ? -14.303 -6.897 6.316 1.00 70.19 103 GLY A C 1
ATOM 786 O O . GLY A 1 103 ? -15.196 -6.946 5.465 1.00 70.19 103 GLY A O 1
ATOM 787 N N . LEU A 1 104 ? -13.030 -6.647 5.987 1.00 72.31 104 LEU A N 1
ATOM 788 C CA . LEU A 1 104 ? -12.555 -6.534 4.615 1.00 72.31 104 LEU A CA 1
ATOM 789 C C . LEU A 1 104 ? -12.578 -7.917 3.973 1.00 72.31 104 LEU A C 1
ATOM 791 O O . LEU A 1 104 ? -12.370 -8.940 4.627 1.00 72.31 104 LEU A O 1
ATOM 795 N N . LYS A 1 105 ? -12.851 -7.948 2.668 1.00 81.12 105 LYS A N 1
ATOM 796 C CA . LYS A 1 105 ? -12.888 -9.210 1.933 1.00 81.12 105 LYS A CA 1
ATOM 797 C C . LYS A 1 105 ? -11.488 -9.820 1.913 1.00 81.12 105 LYS A C 1
ATOM 799 O O . LYS A 1 105 ? -10.495 -9.121 1.716 1.00 81.12 105 LYS A O 1
ATOM 804 N N . LEU A 1 106 ? -11.436 -11.135 2.073 1.00 87.19 106 LEU A N 1
ATOM 805 C CA . LEU A 1 106 ? -10.225 -11.923 1.908 1.00 87.19 106 LEU A CA 1
ATOM 806 C C . LEU A 1 106 ? -10.343 -12.771 0.641 1.00 87.19 106 LEU A C 1
ATOM 808 O O . LEU A 1 106 ? -11.436 -13.229 0.296 1.00 87.19 106 LEU A O 1
ATOM 812 N N . THR A 1 107 ? -9.230 -13.006 -0.051 1.00 89.00 107 THR A N 1
ATOM 813 C CA . THR A 1 107 ? -9.187 -14.042 -1.093 1.00 89.00 107 THR A CA 1
ATOM 814 C C . THR A 1 107 ? -9.211 -15.439 -0.462 1.00 89.00 107 THR A C 1
ATOM 816 O O . THR A 1 107 ? -9.033 -15.601 0.747 1.00 89.00 107 THR A O 1
ATOM 819 N N . LYS A 1 108 ? -9.367 -16.490 -1.282 1.00 84.69 108 LYS A N 1
ATOM 820 C CA . LYS A 1 108 ? -9.276 -17.891 -0.818 1.00 84.69 108 LYS A CA 1
ATOM 821 C C . LYS A 1 108 ? -7.926 -18.230 -0.175 1.00 84.69 108 LYS A C 1
ATOM 823 O O . LYS A 1 108 ? -7.845 -19.180 0.592 1.00 84.69 108 LYS A O 1
ATOM 828 N N . SER A 1 109 ? -6.879 -17.477 -0.503 1.00 89.94 109 SER A N 1
ATOM 829 C CA . SER A 1 109 ? -5.535 -17.648 0.048 1.00 89.94 109 SER A CA 1
ATOM 830 C C . SER A 1 109 ? -5.256 -16.710 1.236 1.00 89.94 109 SER A C 1
ATOM 832 O O . SER A 1 109 ? -4.100 -16.560 1.636 1.00 89.94 109 SER A O 1
ATOM 834 N N . TYR A 1 110 ? -6.306 -16.080 1.779 1.00 88.94 110 TYR A N 1
ATOM 835 C CA . TYR A 1 110 ? -6.258 -15.117 2.879 1.00 88.94 110 TYR A CA 1
ATOM 836 C C . TYR A 1 110 ? -5.496 -13.820 2.561 1.00 88.94 110 TYR A C 1
ATOM 838 O O . TYR A 1 110 ? -4.978 -13.173 3.468 1.00 88.94 110 TYR A O 1
ATOM 846 N N . ALA A 1 111 ? -5.441 -13.402 1.289 1.00 92.62 111 ALA A N 1
ATOM 847 C CA . ALA A 1 111 ? -4.960 -12.065 0.942 1.00 92.62 111 ALA A CA 1
ATOM 848 C C . ALA A 1 111 ? -5.982 -11.004 1.354 1.00 92.62 111 ALA A C 1
ATOM 850 O O . ALA A 1 111 ? -7.172 -11.159 1.070 1.00 92.62 111 ALA A O 1
ATOM 851 N N . LEU A 1 112 ? -5.517 -9.910 1.952 1.00 92.88 112 LEU A N 1
ATOM 852 C CA . LEU A 1 112 ? -6.356 -8.757 2.248 1.00 92.88 112 LEU A CA 1
ATOM 853 C C . LEU A 1 112 ? -6.708 -8.011 0.959 1.00 92.88 112 LEU A C 1
ATOM 855 O O . LEU A 1 112 ? -5.815 -7.495 0.285 1.00 92.88 112 LEU A O 1
ATOM 859 N N . ILE A 1 113 ? -8.001 -7.924 0.638 1.00 93.88 113 ILE A N 1
ATOM 860 C CA . ILE A 1 113 ? -8.484 -7.129 -0.494 1.00 93.88 113 ILE A CA 1
ATOM 861 C C . ILE A 1 113 ? -8.700 -5.690 -0.026 1.00 93.88 113 ILE A C 1
ATOM 863 O O . ILE A 1 113 ? -9.612 -5.404 0.755 1.00 93.88 113 ILE A O 1
ATOM 867 N N . VAL A 1 114 ? -7.872 -4.780 -0.533 1.00 93.12 114 VAL A N 1
ATOM 868 C CA . VAL A 1 114 ? -7.991 -3.340 -0.300 1.00 93.12 114 VAL A CA 1
ATOM 869 C C . VAL A 1 114 ? -8.762 -2.719 -1.464 1.00 93.12 114 VAL A C 1
ATOM 871 O O . VAL A 1 114 ? -8.221 -2.501 -2.548 1.00 93.12 114 VAL A O 1
ATOM 874 N N . ASP A 1 115 ? -10.054 -2.484 -1.236 1.00 91.62 115 ASP A N 1
ATOM 875 C CA . ASP A 1 115 ? -10.996 -1.947 -2.223 1.00 91.62 115 ASP A CA 1
ATOM 876 C C . ASP A 1 115 ? -10.973 -0.412 -2.237 1.00 91.62 115 ASP A C 1
ATOM 878 O O . ASP A 1 115 ? -11.437 0.249 -1.299 1.00 91.62 115 ASP A O 1
ATOM 882 N N . MET A 1 116 ? -10.446 0.155 -3.324 1.00 90.94 116 MET A N 1
ATOM 883 C CA . MET A 1 116 ? -10.301 1.598 -3.503 1.00 90.94 116 MET A CA 1
ATOM 884 C C . MET A 1 116 ? -11.639 2.336 -3.652 1.00 90.94 116 MET A C 1
ATOM 886 O O . MET A 1 116 ? -11.676 3.550 -3.493 1.00 90.94 116 MET A O 1
ATOM 890 N N . ALA A 1 117 ? -12.744 1.642 -3.948 1.00 89.12 117 ALA A N 1
ATOM 891 C CA . ALA A 1 117 ? -14.065 2.273 -3.979 1.00 89.12 117 ALA A CA 1
ATOM 892 C C . ALA A 1 117 ? -14.633 2.495 -2.565 1.00 89.12 117 ALA A C 1
ATOM 894 O O . ALA A 1 117 ? -15.533 3.314 -2.366 1.00 89.12 117 ALA A O 1
ATOM 895 N N . LYS A 1 118 ? -14.126 1.754 -1.571 1.00 88.88 118 LYS A N 1
ATOM 896 C CA . LYS A 1 118 ? -14.618 1.814 -0.191 1.00 88.88 118 LYS A CA 1
ATOM 897 C C . LYS A 1 118 ? -13.834 2.788 0.672 1.00 88.88 118 LYS A C 1
ATOM 899 O O . LYS A 1 118 ? -14.456 3.557 1.407 1.00 88.88 118 LYS A O 1
ATOM 904 N N . LEU A 1 119 ? -12.506 2.744 0.580 1.00 90.06 119 LEU A N 1
ATOM 905 C CA . LEU A 1 119 ? -11.593 3.512 1.423 1.00 90.06 119 LEU A CA 1
ATOM 906 C C . LEU A 1 119 ? -11.091 4.764 0.701 1.00 90.06 119 LEU A C 1
ATOM 908 O O . LEU A 1 119 ? -10.808 4.724 -0.488 1.00 90.06 119 LEU A O 1
ATOM 912 N N . THR A 1 120 ? -10.919 5.856 1.442 1.00 92.56 120 THR A N 1
ATOM 913 C CA . THR A 1 120 ? -10.154 7.028 0.988 1.00 92.56 120 THR A CA 1
ATOM 914 C C . THR A 1 120 ? -8.687 6.918 1.390 1.00 92.56 120 THR A C 1
ATOM 916 O O . THR A 1 120 ? -7.806 7.494 0.755 1.00 92.56 120 THR A O 1
ATOM 919 N N . THR A 1 121 ? -8.384 6.181 2.460 1.00 94.38 121 THR A N 1
ATOM 920 C CA . THR A 1 121 ? -7.007 5.952 2.895 1.00 94.38 121 THR A CA 1
ATOM 921 C C . THR A 1 121 ? -6.857 4.591 3.556 1.00 94.38 121 THR A C 1
ATOM 923 O O . THR A 1 121 ? -7.623 4.223 4.447 1.00 94.38 121 THR A O 1
ATOM 926 N N . CYS A 1 122 ? -5.823 3.862 3.149 1.00 95.25 122 CYS A N 1
ATOM 927 C CA . CYS A 1 122 ? -5.387 2.629 3.785 1.00 95.25 122 CYS A CA 1
ATOM 928 C C . CYS A 1 122 ? -3.882 2.713 4.017 1.00 95.25 122 CYS A C 1
ATOM 930 O O . CYS A 1 122 ? -3.133 2.869 3.060 1.00 95.25 122 CYS A O 1
ATOM 932 N N . VAL A 1 123 ? -3.439 2.629 5.268 1.00 96.38 123 VAL A N 1
ATOM 933 C CA . VAL A 1 123 ? -2.019 2.599 5.634 1.00 96.38 123 VAL A CA 1
ATOM 934 C C . VAL A 1 123 ? -1.768 1.345 6.447 1.00 96.38 123 VAL A C 1
ATOM 936 O O . VAL A 1 123 ? -2.274 1.214 7.552 1.00 96.38 123 VAL A O 1
ATOM 939 N N . ILE A 1 124 ? -0.968 0.430 5.935 1.00 95.94 124 ILE A N 1
ATOM 940 C CA . ILE A 1 124 ? -0.594 -0.798 6.628 1.00 95.94 124 ILE A CA 1
ATOM 941 C C . ILE A 1 124 ? 0.922 -0.810 6.719 1.00 95.94 124 ILE A C 1
ATOM 943 O O . ILE A 1 124 ? 1.600 -0.613 5.711 1.00 95.94 124 ILE A O 1
ATOM 947 N N . ASN A 1 125 ? 1.458 -0.999 7.921 1.00 96.06 125 ASN A N 1
ATOM 948 C CA . ASN A 1 125 ? 2.893 -1.053 8.161 1.00 96.06 125 ASN A CA 1
ATOM 949 C C . ASN A 1 125 ? 3.230 -2.108 9.217 1.00 96.06 125 ASN A C 1
ATOM 951 O O . ASN A 1 125 ? 3.045 -1.913 10.413 1.00 96.06 125 ASN A O 1
ATOM 955 N N . GLU A 1 126 ? 3.736 -3.244 8.777 1.00 94.44 126 GLU A N 1
ATOM 956 C CA . GLU A 1 126 ? 3.904 -4.422 9.609 1.00 94.44 126 GLU A CA 1
ATOM 957 C C . GLU A 1 126 ? 5.366 -4.875 9.582 1.00 94.44 126 GLU A C 1
ATOM 959 O O . GLU A 1 126 ? 6.048 -4.824 8.559 1.00 94.44 126 GLU A O 1
ATOM 964 N N . ASN A 1 127 ? 5.864 -5.364 10.716 1.00 91.69 127 ASN A N 1
ATOM 965 C CA . ASN A 1 127 ? 7.223 -5.906 10.793 1.00 91.69 127 ASN A CA 1
ATOM 966 C C . ASN A 1 127 ? 7.408 -7.161 9.919 1.00 91.69 127 ASN A C 1
ATOM 968 O O . ASN A 1 127 ? 8.526 -7.471 9.498 1.00 91.69 127 ASN A O 1
ATOM 972 N N . ILE A 1 128 ? 6.320 -7.893 9.669 1.00 90.81 128 ILE A N 1
ATOM 973 C CA . ILE A 1 128 ? 6.291 -9.135 8.895 1.00 90.81 128 ILE A CA 1
ATOM 974 C C . ILE A 1 128 ? 5.452 -8.897 7.632 1.00 90.81 128 ILE A C 1
ATOM 976 O O . ILE A 1 128 ? 4.415 -8.234 7.722 1.00 90.81 128 ILE A O 1
ATOM 980 N N . PRO A 1 129 ? 5.866 -9.421 6.463 1.00 92.19 129 PRO A N 1
ATOM 981 C CA . PRO A 1 129 ? 5.074 -9.306 5.250 1.00 92.19 129 PRO A CA 1
ATOM 982 C C . PRO A 1 129 ? 3.680 -9.924 5.399 1.00 92.19 129 PRO A C 1
ATOM 984 O O . PRO A 1 129 ? 3.528 -11.035 5.905 1.00 92.19 129 PRO A O 1
ATOM 987 N N . ASN A 1 130 ? 2.677 -9.225 4.882 1.00 93.06 130 ASN A N 1
ATOM 988 C CA . ASN A 1 130 ? 1.303 -9.688 4.751 1.00 93.06 130 ASN A CA 1
ATOM 989 C C . ASN A 1 130 ? 0.925 -9.774 3.275 1.00 93.06 130 ASN A C 1
ATOM 991 O O . ASN A 1 130 ? 1.550 -9.139 2.424 1.00 93.06 130 ASN A O 1
ATOM 995 N N . LYS A 1 131 ? -0.091 -10.583 2.973 1.00 94.69 131 LYS A N 1
ATOM 996 C CA . LYS A 1 131 ? -0.562 -10.775 1.605 1.00 94.69 131 LYS A CA 1
ATOM 997 C C . LYS A 1 131 ? -1.672 -9.776 1.272 1.00 94.69 131 LYS A C 1
ATOM 999 O O . LYS A 1 131 ? -2.652 -9.681 2.010 1.00 94.69 131 LYS A O 1
ATOM 1004 N N . PHE A 1 132 ? -1.552 -9.100 0.135 1.00 95.88 132 PHE A N 1
ATOM 1005 C CA . PHE A 1 132 ? -2.484 -8.079 -0.335 1.00 95.88 132 PHE A CA 1
ATOM 1006 C C . PHE A 1 132 ? -2.986 -8.351 -1.751 1.00 95.88 132 PHE A C 1
ATOM 1008 O O . PHE A 1 132 ? -2.297 -8.965 -2.565 1.00 95.88 132 PHE A O 1
ATOM 1015 N N . VAL A 1 133 ? -4.174 -7.821 -2.035 1.00 96.50 133 VAL A N 1
ATOM 1016 C CA . VAL A 1 133 ? -4.710 -7.550 -3.373 1.00 96.50 133 VAL A CA 1
ATOM 1017 C C . VAL A 1 133 ? -5.278 -6.138 -3.355 1.00 96.50 133 VAL A C 1
ATOM 1019 O O . VAL A 1 133 ? -6.067 -5.802 -2.475 1.00 96.50 133 VAL A O 1
ATOM 1022 N N . ILE A 1 134 ? -4.912 -5.314 -4.330 1.00 96.06 134 ILE A N 1
ATOM 1023 C CA . ILE A 1 134 ? -5.513 -3.993 -4.517 1.00 96.06 134 ILE A CA 1
ATOM 1024 C C . ILE A 1 134 ? -6.621 -4.120 -5.560 1.00 96.06 134 ILE A C 1
ATOM 1026 O O . ILE A 1 134 ? -6.400 -4.694 -6.629 1.00 96.06 134 ILE A O 1
ATOM 1030 N N . GLN A 1 135 ? -7.802 -3.580 -5.261 1.00 95.00 135 GLN A N 1
ATOM 1031 C CA . GLN A 1 135 ? -8.953 -3.581 -6.161 1.00 95.00 135 GLN A CA 1
ATOM 1032 C C . GLN A 1 135 ? -9.371 -2.148 -6.518 1.00 95.00 135 GLN A C 1
ATOM 1034 O O . GLN A 1 135 ? -9.582 -1.320 -5.636 1.00 95.00 135 GLN A O 1
ATOM 1039 N N . GLN A 1 136 ? -9.539 -1.878 -7.815 1.00 92.88 136 GLN A N 1
ATOM 1040 C CA . GLN A 1 136 ? -10.035 -0.619 -8.373 1.00 92.88 136 GLN A CA 1
ATOM 1041 C C . GLN A 1 136 ? -11.156 -0.931 -9.375 1.00 92.88 136 GLN A C 1
ATOM 1043 O O . GLN A 1 136 ? -10.899 -1.229 -10.542 1.00 92.88 136 GLN A O 1
ATOM 1048 N N . GLY A 1 137 ? -12.408 -0.897 -8.911 1.00 90.38 137 GLY A N 1
ATOM 1049 C CA . GLY A 1 137 ? -13.555 -1.327 -9.715 1.00 90.38 137 GLY A CA 1
ATOM 1050 C C . GLY A 1 137 ? -13.507 -2.828 -10.021 1.00 90.38 137 GLY A C 1
ATOM 1051 O O . GLY A 1 137 ? -13.437 -3.655 -9.108 1.00 90.38 137 GLY A O 1
ATOM 1052 N N . ASP A 1 138 ? -13.542 -3.177 -11.305 1.00 93.50 138 ASP A N 1
ATOM 1053 C CA . ASP A 1 138 ? -13.422 -4.544 -11.828 1.00 93.50 138 ASP A CA 1
ATOM 1054 C C . ASP A 1 138 ? -11.965 -5.020 -11.966 1.00 93.50 138 ASP A C 1
ATOM 1056 O O . ASP A 1 138 ? -11.709 -6.203 -12.196 1.00 93.50 138 ASP A O 1
ATOM 1060 N N . LYS A 1 139 ? -10.995 -4.114 -11.805 1.00 95.88 139 LYS A N 1
ATOM 1061 C CA . LYS A 1 139 ? -9.571 -4.412 -11.953 1.00 95.88 139 LYS A CA 1
ATOM 1062 C C . LYS A 1 139 ? -8.942 -4.745 -10.609 1.00 95.88 139 LYS A C 1
ATOM 1064 O O . LYS A 1 139 ? -9.191 -4.079 -9.604 1.00 95.88 139 LYS A O 1
ATOM 1069 N N . THR A 1 140 ? -8.068 -5.745 -10.606 1.00 96.56 140 THR A N 1
ATOM 1070 C CA . THR A 1 140 ? -7.304 -6.152 -9.424 1.00 96.56 140 THR A CA 1
ATOM 1071 C C . THR A 1 140 ? -5.829 -6.319 -9.759 1.00 96.56 140 THR A C 1
ATOM 1073 O O . THR A 1 140 ? -5.480 -6.707 -10.879 1.00 96.56 140 THR A O 1
ATOM 1076 N N . SER A 1 141 ? -4.966 -6.065 -8.776 1.00 97.62 141 SER A N 1
ATOM 1077 C CA . SER A 1 141 ? -3.573 -6.518 -8.817 1.00 97.62 141 SER A CA 1
ATOM 1078 C C . SER A 1 141 ? -3.490 -8.046 -8.745 1.00 97.62 141 SER A C 1
ATOM 1080 O O . SER A 1 141 ? -4.486 -8.734 -8.484 1.00 97.62 141 SER A O 1
ATOM 1082 N N . ASN A 1 142 ? -2.285 -8.589 -8.912 1.00 96.94 142 ASN A N 1
ATOM 1083 C CA . ASN A 1 142 ? -1.996 -9.928 -8.405 1.00 96.94 142 ASN A CA 1
ATOM 1084 C C . ASN A 1 142 ? -2.038 -9.957 -6.864 1.00 96.94 142 ASN A C 1
ATOM 1086 O O . ASN A 1 142 ? -2.045 -8.916 -6.201 1.00 96.94 142 ASN A O 1
ATOM 1090 N N . GLU A 1 143 ? -2.036 -11.162 -6.292 1.00 97.00 143 GLU A N 1
ATOM 1091 C CA . GLU A 1 143 ? -1.689 -11.335 -4.882 1.00 97.00 143 GLU A CA 1
ATOM 1092 C C . GLU A 1 143 ? -0.188 -11.098 -4.691 1.00 97.00 143 GLU A C 1
ATOM 1094 O O . GLU A 1 143 ? 0.624 -11.724 -5.376 1.00 97.00 143 GLU A O 1
ATOM 1099 N N . PHE A 1 144 ? 0.188 -10.244 -3.739 1.00 96.06 144 PHE A N 1
ATOM 1100 C CA . PHE A 1 144 ? 1.591 -9.980 -3.417 1.00 96.06 144 PHE A CA 1
ATOM 1101 C C . PHE A 1 144 ? 1.828 -9.874 -1.908 1.00 96.06 144 PHE A C 1
ATOM 1103 O O . PHE A 1 144 ? 0.918 -9.555 -1.146 1.00 96.06 144 PHE A O 1
ATOM 1110 N N . TYR A 1 145 ? 3.059 -10.148 -1.475 1.00 94.56 145 TYR A N 1
ATOM 1111 C CA . TYR A 1 145 ? 3.494 -10.021 -0.087 1.00 94.56 145 TYR A CA 1
ATOM 1112 C C . TYR A 1 145 ? 4.279 -8.731 0.119 1.00 94.56 145 TYR A C 1
ATOM 1114 O O . TYR A 1 145 ? 5.290 -8.521 -0.554 1.00 94.56 145 TYR A O 1
ATOM 1122 N N . ALA A 1 146 ? 3.857 -7.908 1.077 1.00 94.88 146 ALA A N 1
ATOM 1123 C CA . ALA A 1 146 ? 4.539 -6.671 1.450 1.00 94.88 146 ALA A CA 1
ATOM 1124 C C . ALA A 1 146 ? 4.482 -6.428 2.964 1.00 94.88 146 ALA A C 1
ATOM 1126 O O . ALA A 1 146 ? 3.555 -6.865 3.642 1.00 94.88 146 ALA A O 1
ATOM 1127 N N . LYS A 1 147 ? 5.471 -5.724 3.511 1.00 94.69 147 LYS A N 1
ATOM 1128 C CA . LYS A 1 147 ? 5.450 -5.227 4.895 1.00 94.69 147 LYS A CA 1
ATOM 1129 C C . LYS A 1 147 ? 4.610 -3.971 5.022 1.00 94.69 147 LYS A C 1
ATOM 1131 O O . LYS A 1 147 ? 3.947 -3.780 6.036 1.00 94.69 147 LYS A O 1
ATOM 1136 N N . SER A 1 148 ? 4.619 -3.125 3.996 1.00 95.50 148 SER A N 1
ATOM 1137 C CA . SER A 1 148 ? 3.817 -1.915 3.987 1.00 95.50 148 SER A CA 1
ATOM 1138 C C . SER A 1 148 ? 3.067 -1.688 2.685 1.00 95.50 148 SE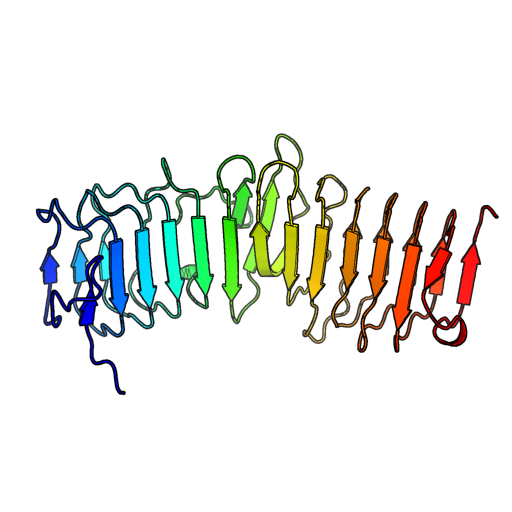R A C 1
ATOM 1140 O O . SER A 1 148 ? 3.551 -1.977 1.588 1.00 95.50 148 SER A O 1
ATOM 1142 N N . LEU A 1 149 ? 1.862 -1.149 2.839 1.00 96.69 149 LEU A N 1
ATOM 1143 C CA . LEU A 1 149 ? 0.990 -0.706 1.766 1.00 96.69 149 LEU A CA 1
ATOM 1144 C C . LEU A 1 149 ? 0.327 0.597 2.207 1.00 96.69 149 LEU A C 1
ATOM 1146 O O . LEU A 1 149 ? -0.376 0.619 3.215 1.00 96.69 149 LEU A O 1
ATOM 1150 N N . THR A 1 150 ? 0.523 1.663 1.440 1.00 96.94 150 THR A N 1
ATOM 1151 C CA . THR A 1 150 ? -0.228 2.910 1.597 1.00 96.94 150 THR A CA 1
ATOM 1152 C C . THR A 1 150 ? -1.001 3.185 0.323 1.00 96.94 150 THR A C 1
ATOM 1154 O O . THR A 1 150 ? -0.407 3.301 -0.744 1.00 96.94 150 THR A O 1
ATOM 1157 N N . LEU A 1 151 ? -2.314 3.330 0.438 1.00 96.19 151 LEU A N 1
ATOM 1158 C CA . LEU A 1 151 ? -3.178 3.845 -0.612 1.00 96.19 151 LEU A CA 1
ATOM 1159 C C . LEU A 1 151 ? -3.807 5.142 -0.116 1.00 96.19 151 LEU A C 1
ATOM 1161 O O . LEU A 1 151 ? -4.511 5.132 0.893 1.00 96.19 151 LEU A O 1
ATOM 1165 N N . ASN A 1 152 ? -3.574 6.236 -0.834 1.00 94.75 152 ASN A N 1
ATOM 1166 C CA . ASN A 1 152 ? -4.279 7.499 -0.637 1.00 94.75 152 ASN A CA 1
ATOM 1167 C C . ASN A 1 152 ? -5.145 7.747 -1.867 1.00 94.75 152 ASN A C 1
ATOM 1169 O O . ASN A 1 152 ? -4.631 7.829 -2.979 1.00 94.75 152 ASN A O 1
ATOM 1173 N N . ILE A 1 153 ? -6.455 7.821 -1.669 1.00 90.06 153 ILE A N 1
ATOM 1174 C CA . ILE A 1 153 ? -7.461 7.880 -2.725 1.00 90.06 153 ILE A CA 1
ATOM 1175 C C . ILE A 1 153 ? -8.218 9.182 -2.520 1.00 90.06 153 ILE A C 1
ATOM 1177 O O . ILE A 1 153 ? -9.099 9.298 -1.667 1.00 90.06 153 ILE A O 1
ATOM 1181 N N . VAL A 1 154 ? -7.789 10.186 -3.270 1.00 82.19 154 VAL A N 1
ATOM 1182 C CA . VAL A 1 154 ? -8.359 11.529 -3.280 1.00 82.19 154 VAL A CA 1
ATOM 1183 C C . VAL A 1 154 ? -8.678 11.836 -4.731 1.00 82.19 154 VAL A C 1
ATOM 1185 O O . VAL A 1 154 ? -7.874 11.501 -5.602 1.00 82.19 154 VAL A O 1
ATOM 1188 N N . ASP A 1 155 ? -9.836 12.437 -4.991 1.00 77.31 155 ASP A N 1
ATOM 1189 C CA . ASP A 1 155 ? -10.344 12.692 -6.340 1.00 77.31 155 ASP A CA 1
ATOM 1190 C C . ASP A 1 155 ? -9.250 13.233 -7.281 1.00 77.31 155 ASP A C 1
ATOM 1192 O O . ASP A 1 155 ? -8.753 14.348 -7.131 1.00 77.31 155 ASP A O 1
ATOM 1196 N N . GLY A 1 156 ? -8.841 12.396 -8.242 1.00 71.12 156 GLY A N 1
ATOM 1197 C CA . GLY A 1 156 ? -7.833 12.717 -9.259 1.00 71.12 156 GLY A CA 1
ATOM 1198 C C . GLY A 1 156 ? -6.358 12.534 -8.864 1.00 71.12 156 GLY A C 1
ATOM 1199 O O . GLY A 1 156 ? -5.501 12.623 -9.739 1.00 71.12 156 GLY A O 1
ATOM 1200 N N . MET A 1 157 ? -6.028 12.232 -7.604 1.00 84.00 157 MET A N 1
ATOM 1201 C CA . MET A 1 157 ? -4.645 12.092 -7.111 1.00 84.00 157 MET A CA 1
ATOM 1202 C C . MET A 1 157 ? -4.433 10.813 -6.293 1.00 84.00 157 MET A C 1
ATOM 1204 O O . MET A 1 157 ? -3.965 10.842 -5.155 1.00 84.00 157 MET A O 1
ATOM 1208 N N . ASN A 1 158 ? -4.755 9.668 -6.892 1.00 91.62 158 ASN A N 1
ATOM 1209 C CA . ASN A 1 158 ? -4.539 8.374 -6.249 1.00 91.62 158 ASN A CA 1
ATOM 1210 C C . ASN A 1 158 ? -3.040 8.053 -6.150 1.00 91.62 158 ASN A C 1
ATOM 1212 O O . ASN A 1 158 ? -2.351 7.984 -7.175 1.00 91.62 158 ASN A O 1
ATOM 1216 N N . GLU A 1 159 ? -2.558 7.805 -4.934 1.00 95.50 159 GLU A N 1
ATOM 1217 C CA . GLU A 1 159 ? -1.185 7.390 -4.646 1.00 95.50 159 GLU A CA 1
ATOM 1218 C C . GLU A 1 159 ? -1.153 5.953 -4.113 1.00 95.50 159 GLU A C 1
ATOM 1220 O O . GLU A 1 159 ? -1.919 5.601 -3.214 1.00 95.50 159 GLU A O 1
ATOM 1225 N N . CYS A 1 160 ? -0.236 5.144 -4.644 1.00 96.94 160 CYS A N 1
ATOM 1226 C CA . CYS A 1 160 ? 0.080 3.810 -4.145 1.00 96.94 160 CYS A CA 1
ATOM 1227 C C . CYS A 1 160 ? 1.535 3.748 -3.686 1.00 96.94 160 CYS A C 1
ATOM 1229 O O . CYS A 1 160 ? 2.448 4.014 -4.462 1.00 96.94 160 CYS A O 1
ATOM 1231 N N . VAL A 1 161 ? 1.773 3.336 -2.446 1.00 97.19 161 VAL A N 1
ATOM 1232 C CA . VAL A 1 161 ? 3.111 3.068 -1.916 1.00 97.19 161 VAL A CA 1
ATOM 1233 C C . VAL A 1 161 ? 3.182 1.620 -1.472 1.00 97.19 161 VAL A C 1
ATOM 1235 O O . VAL A 1 161 ? 2.377 1.193 -0.648 1.00 97.19 161 VAL A O 1
ATOM 1238 N N . VAL A 1 162 ? 4.158 0.874 -1.981 1.00 96.94 162 VAL A N 1
ATOM 1239 C CA . VAL A 1 162 ? 4.409 -0.512 -1.567 1.00 96.94 162 VAL A CA 1
ATOM 1240 C C . VAL A 1 162 ? 5.819 -0.612 -1.005 1.00 96.94 162 VAL A C 1
ATOM 1242 O O . VAL A 1 162 ? 6.780 -0.157 -1.637 1.00 96.94 162 VAL A O 1
ATOM 1245 N N . GLY A 1 163 ? 5.953 -1.207 0.182 1.00 95.06 163 GLY A N 1
ATOM 1246 C CA . GLY A 1 163 ? 7.236 -1.339 0.856 1.00 95.06 163 GLY A CA 1
ATOM 1247 C C . GLY A 1 163 ? 7.522 -2.718 1.445 1.00 95.06 163 GLY A C 1
ATOM 1248 O O . GLY A 1 163 ? 6.619 -3.436 1.871 1.00 95.06 163 GLY A O 1
ATOM 1249 N N . GLY A 1 164 ? 8.808 -3.089 1.450 1.00 91.06 164 GLY A N 1
ATOM 1250 C CA . GLY A 1 164 ? 9.311 -4.359 1.997 1.00 91.06 164 GLY A CA 1
ATOM 1251 C C . GLY A 1 164 ? 8.598 -5.577 1.412 1.00 91.06 164 GLY A C 1
ATOM 1252 O O . GLY A 1 164 ? 7.906 -6.296 2.131 1.00 91.06 164 GLY A O 1
ATOM 1253 N N . PHE A 1 165 ? 8.674 -5.743 0.092 1.00 89.62 165 PHE A N 1
ATOM 1254 C CA . PHE A 1 165 ? 7.966 -6.796 -0.631 1.00 89.62 165 PHE A CA 1
ATOM 1255 C C . PHE A 1 165 ? 8.914 -7.879 -1.135 1.00 89.62 165 PHE A C 1
ATOM 1257 O O . PHE A 1 165 ? 10.043 -7.617 -1.549 1.00 89.62 165 PHE A O 1
ATOM 1264 N N . GLN A 1 166 ? 8.428 -9.119 -1.083 1.00 85.00 166 GLN A N 1
ATOM 1265 C CA . GLN A 1 166 ? 9.229 -10.328 -1.314 1.00 85.00 166 GLN A CA 1
ATOM 1266 C C . GLN A 1 166 ? 8.783 -11.120 -2.545 1.00 85.00 166 GLN A C 1
ATOM 1268 O O . GLN A 1 166 ? 9.472 -12.042 -2.975 1.00 85.00 166 GLN A O 1
ATOM 1273 N N . SER A 1 167 ? 7.634 -10.766 -3.116 1.00 91.38 167 SER A N 1
ATOM 1274 C CA . SER A 1 167 ? 7.062 -11.401 -4.299 1.00 91.38 167 SER A CA 1
ATOM 1275 C C . SER A 1 167 ? 6.944 -10.409 -5.450 1.00 91.38 167 SER A C 1
ATOM 1277 O O . SER A 1 167 ? 7.158 -9.209 -5.280 1.00 91.38 167 SER A O 1
ATOM 1279 N N . ILE A 1 168 ? 6.543 -10.916 -6.616 1.00 95.50 168 ILE A N 1
ATOM 1280 C CA . ILE A 1 168 ? 6.175 -10.068 -7.749 1.00 95.50 168 ILE A CA 1
ATOM 1281 C C . ILE A 1 168 ? 5.022 -9.147 -7.336 1.00 95.50 168 ILE A C 1
ATOM 1283 O O . ILE A 1 168 ? 4.041 -9.614 -6.749 1.00 95.50 168 ILE A O 1
ATOM 1287 N N . VAL A 1 169 ? 5.143 -7.861 -7.660 1.00 97.00 169 VAL A N 1
ATOM 1288 C CA . VAL A 1 169 ? 4.072 -6.867 -7.516 1.00 97.00 169 VAL A CA 1
ATOM 1289 C C . VAL A 1 169 ? 3.616 -6.458 -8.912 1.00 97.00 169 VAL A C 1
ATOM 1291 O O . VAL A 1 169 ? 4.346 -5.786 -9.633 1.00 97.00 169 VAL A O 1
ATOM 1294 N N . ASP A 1 170 ? 2.414 -6.871 -9.298 1.00 97.75 170 ASP A N 1
ATOM 1295 C CA . ASP A 1 170 ? 1.787 -6.542 -10.575 1.00 97.75 170 ASP A CA 1
ATOM 1296 C C . ASP A 1 170 ? 0.551 -5.674 -10.333 1.00 97.75 170 ASP A C 1
ATOM 1298 O O . ASP A 1 170 ? -0.524 -6.147 -9.952 1.00 97.75 170 ASP A O 1
ATOM 1302 N N . ILE A 1 171 ? 0.729 -4.380 -10.583 1.00 97.25 171 ILE A N 1
ATOM 1303 C CA . ILE A 1 171 ? -0.333 -3.374 -10.565 1.00 97.25 171 ILE A CA 1
ATOM 1304 C C . ILE A 1 171 ? -0.637 -2.870 -11.980 1.00 97.25 171 ILE A C 1
ATOM 1306 O O . ILE A 1 171 ? -1.166 -1.775 -12.148 1.00 97.25 171 ILE A O 1
ATOM 1310 N N . SER A 1 172 ? -0.311 -3.651 -13.014 1.00 97.00 172 SER A N 1
ATOM 1311 C CA . SER A 1 172 ? -0.397 -3.226 -14.418 1.00 97.00 172 SER A CA 1
ATOM 1312 C C . SER A 1 172 ? -1.794 -2.848 -14.888 1.00 97.00 172 SER A C 1
ATOM 1314 O O . SER A 1 172 ? -1.959 -2.020 -15.782 1.00 97.00 172 SER A O 1
ATOM 1316 N N . LYS A 1 173 ? -2.811 -3.433 -14.258 1.00 96.25 173 LYS A N 1
ATOM 1317 C CA . LYS A 1 173 ? -4.218 -3.158 -14.549 1.00 96.25 173 LYS A CA 1
ATOM 1318 C C . LYS A 1 173 ? -4.749 -1.936 -13.798 1.00 96.25 173 LYS A C 1
ATOM 1320 O O . LYS A 1 173 ? -5.837 -1.470 -14.117 1.00 96.25 173 LYS A O 1
ATOM 1325 N N . LEU A 1 174 ? -4.021 -1.430 -12.807 1.00 94.69 174 LEU A N 1
ATOM 1326 C CA . LEU A 1 174 ? -4.475 -0.363 -11.921 1.00 94.69 174 LEU A CA 1
ATOM 1327 C C . LEU A 1 174 ? -3.946 0.996 -12.383 1.00 94.69 174 LEU A C 1
ATOM 1329 O O . LEU A 1 174 ? -2.845 1.104 -12.922 1.00 94.69 174 LEU A O 1
ATOM 1333 N N . SER A 1 175 ? -4.737 2.038 -12.143 1.00 91.44 175 SER A N 1
ATOM 1334 C CA . SER A 1 175 ? -4.419 3.411 -12.525 1.00 91.44 175 SER A CA 1
ATOM 1335 C C . SER A 1 175 ? -4.183 4.263 -11.286 1.00 91.44 175 SER A C 1
ATOM 1337 O O . SER A 1 175 ? -5.124 4.600 -10.558 1.00 91.44 175 SER A O 1
ATOM 1339 N N . PHE A 1 176 ? -2.926 4.654 -11.097 1.00 93.19 176 PHE A N 1
ATOM 1340 C CA . PHE A 1 176 ? -2.494 5.583 -10.061 1.00 93.19 176 PHE A CA 1
ATOM 1341 C C . PHE A 1 176 ? -1.909 6.835 -10.701 1.00 93.19 176 PHE A C 1
ATOM 1343 O O . PHE A 1 176 ? -1.196 6.759 -11.703 1.00 93.19 176 PHE A O 1
ATOM 1350 N N . TYR A 1 177 ? -2.182 7.987 -10.089 1.00 92.81 177 TYR A N 1
ATOM 1351 C CA . TYR A 1 177 ? -1.477 9.218 -10.431 1.00 92.81 177 TYR A CA 1
ATOM 1352 C C . TYR A 1 177 ? 0.001 9.087 -10.047 1.00 92.81 177 TYR A C 1
ATOM 1354 O O . TYR A 1 177 ? 0.890 9.502 -10.791 1.00 92.81 177 TYR A O 1
ATOM 1362 N N . LYS A 1 178 ? 0.269 8.455 -8.899 1.00 94.62 178 LYS A N 1
ATOM 1363 C CA . LYS A 1 178 ? 1.623 8.242 -8.399 1.00 94.62 178 LYS A CA 1
ATOM 1364 C C . LYS A 1 178 ? 1.789 6.865 -7.772 1.00 94.62 178 LYS A C 1
ATOM 1366 O O . LYS A 1 178 ? 1.005 6.486 -6.906 1.00 94.62 178 LYS A O 1
ATOM 1371 N N . SER A 1 179 ? 2.848 6.158 -8.151 1.00 95.25 179 SER A N 1
ATOM 1372 C CA . SER A 1 179 ? 3.283 4.943 -7.456 1.00 95.25 179 SER A CA 1
ATOM 1373 C C . SER A 1 179 ? 4.685 5.099 -6.888 1.00 95.25 179 SER A C 1
ATOM 1375 O O . SER A 1 179 ? 5.582 5.622 -7.549 1.00 95.25 179 SER A O 1
ATOM 1377 N N . ILE A 1 180 ? 4.887 4.628 -5.661 1.00 95.19 180 ILE A N 1
ATOM 1378 C CA . ILE A 1 180 ? 6.165 4.678 -4.956 1.00 95.19 180 ILE A CA 1
ATOM 1379 C C . ILE A 1 180 ? 6.529 3.278 -4.467 1.00 95.19 180 ILE A C 1
ATOM 1381 O O . ILE A 1 180 ? 5.748 2.617 -3.787 1.00 95.19 180 ILE A O 1
ATOM 1385 N N . PHE A 1 181 ? 7.751 2.849 -4.758 1.00 95.06 181 PHE A N 1
ATOM 1386 C CA . PHE A 1 181 ? 8.266 1.549 -4.347 1.00 95.06 181 PHE A CA 1
ATOM 1387 C C . PHE A 1 181 ? 9.489 1.710 -3.449 1.00 95.06 181 PHE A C 1
ATOM 1389 O O . PHE A 1 181 ? 10.433 2.444 -3.765 1.00 95.06 181 PHE A O 1
ATOM 1396 N N . VAL A 1 182 ? 9.460 1.012 -2.312 1.00 91.44 182 VAL A N 1
ATOM 1397 C CA . VAL A 1 182 ? 10.490 1.072 -1.268 1.00 91.44 182 VAL A CA 1
ATOM 1398 C C . VAL A 1 182 ? 10.866 -0.348 -0.851 1.00 91.44 182 VAL A C 1
ATOM 1400 O O . VAL A 1 182 ? 10.216 -0.939 0.006 1.00 91.44 182 VAL A O 1
ATOM 1403 N N . ASN A 1 183 ? 11.920 -0.926 -1.422 1.00 88.19 183 ASN A N 1
ATOM 1404 C CA . ASN A 1 183 ? 12.333 -2.275 -1.038 1.00 88.19 183 ASN A CA 1
ATOM 1405 C C . ASN A 1 183 ? 13.606 -2.240 -0.183 1.00 88.19 183 ASN A C 1
ATOM 1407 O O . ASN A 1 183 ? 14.701 -2.084 -0.701 1.00 88.19 183 ASN A O 1
ATOM 1411 N N . MET A 1 184 ? 13.472 -2.386 1.135 1.00 81.94 184 MET A N 1
ATOM 1412 C CA . MET A 1 184 ? 14.623 -2.501 2.048 1.00 81.94 184 MET A CA 1
ATOM 1413 C C . MET A 1 184 ? 14.928 -3.951 2.447 1.00 81.94 184 MET A C 1
ATOM 1415 O O . MET A 1 184 ? 15.813 -4.181 3.268 1.00 81.94 184 MET A O 1
ATOM 1419 N N . ASP A 1 185 ? 14.201 -4.921 1.888 1.00 79.50 185 ASP A N 1
ATOM 1420 C CA . ASP A 1 185 ? 14.454 -6.336 2.136 1.00 79.50 185 ASP A CA 1
ATOM 1421 C C . ASP A 1 185 ? 15.589 -6.865 1.245 1.00 79.50 185 ASP A C 1
ATOM 1423 O O . ASP A 1 185 ? 15.999 -6.240 0.267 1.00 79.50 185 ASP A O 1
ATOM 1427 N N . THR A 1 186 ? 16.120 -8.037 1.600 1.00 77.12 186 THR A N 1
ATOM 1428 C CA . THR A 1 186 ? 17.217 -8.699 0.873 1.00 77.12 186 THR A CA 1
ATOM 1429 C C . THR A 1 186 ? 16.768 -9.389 -0.418 1.00 77.12 186 THR A C 1
ATOM 1431 O O . THR A 1 186 ? 17.605 -9.879 -1.176 1.00 77.12 186 THR A O 1
ATOM 1434 N N . SER A 1 187 ? 15.460 -9.460 -0.671 1.00 83.44 187 SER A N 1
ATOM 1435 C CA . SER A 1 187 ? 14.893 -9.996 -1.906 1.00 83.44 187 SER A CA 1
ATOM 1436 C C . SER A 1 187 ? 15.069 -9.031 -3.078 1.00 83.44 187 SER A C 1
ATOM 1438 O O . SER A 1 187 ? 15.023 -7.815 -2.906 1.00 83.44 187 SER A O 1
ATOM 1440 N N . ASN A 1 188 ? 15.162 -9.596 -4.287 1.00 89.62 188 ASN A N 1
ATOM 1441 C CA . ASN A 1 188 ? 15.171 -8.863 -5.557 1.00 89.62 188 ASN A CA 1
ATOM 1442 C C . ASN A 1 188 ? 13.852 -9.119 -6.311 1.00 89.62 188 ASN A C 1
ATOM 1444 O O . ASN A 1 188 ? 13.851 -9.870 -7.284 1.00 89.62 188 ASN A O 1
ATOM 1448 N N . PRO A 1 189 ? 12.707 -8.595 -5.849 1.00 93.44 189 PRO A N 1
ATOM 1449 C CA . PRO A 1 189 ? 11.424 -8.837 -6.493 1.00 93.44 189 PRO A CA 1
ATOM 1450 C C . PRO A 1 189 ? 11.358 -8.191 -7.881 1.00 93.44 189 PRO A C 1
ATOM 1452 O O . PRO A 1 189 ? 12.090 -7.239 -8.179 1.00 93.44 189 PRO A O 1
ATOM 1455 N N . SER A 1 190 ? 10.423 -8.685 -8.692 1.00 96.31 190 SER A N 1
ATOM 1456 C CA . SER A 1 190 ? 10.027 -8.039 -9.942 1.00 96.31 190 SER A CA 1
ATOM 1457 C C . SER A 1 190 ? 8.765 -7.202 -9.762 1.00 96.31 190 SER A C 1
ATOM 1459 O O . SER A 1 190 ? 7.915 -7.503 -8.920 1.00 96.31 190 SER A O 1
ATOM 1461 N N . ILE A 1 191 ? 8.636 -6.146 -10.558 1.00 97.31 191 ILE A N 1
ATOM 1462 C CA . ILE A 1 191 ? 7.513 -5.210 -10.493 1.00 97.31 191 ILE A CA 1
ATOM 1463 C C . ILE A 1 191 ? 6.978 -4.983 -11.899 1.00 97.31 191 ILE A C 1
ATOM 1465 O O . ILE A 1 191 ? 7.746 -4.717 -12.822 1.00 97.31 191 ILE A O 1
ATOM 1469 N N . ILE A 1 192 ? 5.659 -5.060 -12.049 1.00 97.94 192 ILE A N 1
ATOM 1470 C CA . ILE A 1 192 ? 4.959 -4.808 -13.305 1.00 97.94 192 ILE A CA 1
ATOM 1471 C C . ILE A 1 192 ? 3.976 -3.663 -13.076 1.00 97.94 192 ILE A C 1
ATOM 1473 O O . ILE A 1 192 ? 3.087 -3.727 -12.224 1.00 97.94 192 ILE A O 1
ATOM 1477 N N . ILE A 1 193 ? 4.165 -2.589 -13.834 1.00 96.94 193 ILE A N 1
ATOM 1478 C CA . ILE A 1 193 ? 3.424 -1.337 -13.719 1.00 96.94 193 ILE A CA 1
ATOM 1479 C C . ILE A 1 193 ? 2.801 -1.023 -15.074 1.00 96.94 193 ILE A C 1
ATOM 1481 O O . ILE A 1 193 ? 3.423 -1.203 -16.118 1.00 96.94 193 ILE A O 1
ATOM 1485 N N . GLY A 1 194 ? 1.557 -0.559 -15.050 1.00 95.44 194 GLY A N 1
ATOM 1486 C CA . GLY A 1 194 ? 0.807 -0.189 -16.240 1.00 95.44 194 GLY A CA 1
ATOM 1487 C C . GLY A 1 194 ? 1.159 1.220 -16.685 1.00 95.44 194 GLY A C 1
ATOM 1488 O O . GLY A 1 194 ? 2.246 1.728 -16.403 1.00 95.44 194 GLY A O 1
ATOM 1489 N N . ASN A 1 195 ? 0.207 1.865 -17.348 1.00 95.50 195 ASN A N 1
ATOM 1490 C CA . ASN A 1 195 ? 0.336 3.272 -17.697 1.00 95.50 195 ASN A CA 1
ATOM 1491 C C . ASN A 1 195 ? 0.105 4.138 -16.455 1.00 95.50 195 ASN A C 1
ATOM 1493 O O . ASN A 1 195 ? -0.887 3.933 -15.753 1.00 95.50 195 ASN A O 1
ATOM 1497 N N . GLN A 1 196 ? 1.004 5.084 -16.177 1.00 93.88 196 GLN A N 1
ATOM 1498 C CA . GLN A 1 196 ? 0.938 5.945 -14.989 1.00 93.88 196 GLN A CA 1
ATOM 1499 C C . GLN A 1 196 ? 1.547 7.326 -15.235 1.00 93.88 196 GLN A C 1
ATOM 1501 O O . GLN A 1 196 ? 2.378 7.493 -16.119 1.00 93.88 196 GLN A O 1
ATOM 1506 N N . ASN A 1 197 ? 1.199 8.318 -14.414 1.00 94.12 197 ASN A N 1
ATOM 1507 C CA . ASN A 1 197 ? 1.830 9.634 -14.534 1.00 94.12 197 ASN A CA 1
ATOM 1508 C C . ASN A 1 197 ? 3.222 9.612 -13.895 1.00 94.12 197 ASN A C 1
ATOM 1510 O O . ASN A 1 197 ? 4.222 9.793 -14.586 1.00 94.12 197 ASN A O 1
ATOM 1514 N N . ASN A 1 198 ? 3.312 9.322 -12.593 1.00 96.81 198 ASN A N 1
ATOM 1515 C CA . ASN A 1 198 ? 4.585 9.321 -11.874 1.00 96.81 198 ASN A CA 1
ATOM 1516 C C . ASN A 1 198 ? 4.884 7.972 -11.210 1.00 96.81 198 ASN A C 1
ATOM 1518 O O . ASN A 1 198 ? 4.072 7.440 -10.453 1.00 96.81 198 ASN A O 1
ATOM 1522 N N . VAL A 1 199 ? 6.089 7.453 -11.431 1.00 97.69 199 VAL A N 1
ATOM 1523 C CA . VAL A 1 199 ? 6.599 6.261 -10.749 1.00 97.69 199 VAL A CA 1
ATOM 1524 C C . VAL A 1 199 ? 7.923 6.593 -10.076 1.00 97.69 199 VAL A C 1
ATOM 1526 O O . VAL A 1 199 ? 8.838 7.109 -10.709 1.00 97.69 199 VAL A O 1
ATOM 1529 N N . SER A 1 200 ? 8.055 6.273 -8.792 1.00 97.50 200 SER A N 1
ATOM 1530 C CA . SER A 1 200 ? 9.274 6.528 -8.023 1.00 97.50 200 SER A CA 1
ATOM 1531 C C . SER A 1 200 ? 9.779 5.272 -7.317 1.00 97.50 200 SER A C 1
ATOM 1533 O O . SER A 1 200 ? 9.051 4.622 -6.573 1.00 97.50 200 SER A O 1
ATOM 1535 N N . PHE A 1 201 ? 11.061 4.967 -7.493 1.00 96.69 201 PHE A N 1
ATOM 1536 C CA . PHE A 1 201 ? 11.785 3.930 -6.762 1.00 96.69 201 PHE A CA 1
ATOM 1537 C C . PHE A 1 201 ? 12.739 4.614 -5.789 1.00 96.69 201 PHE A C 1
ATOM 1539 O O . PHE A 1 201 ? 13.691 5.281 -6.204 1.00 96.69 201 PHE A O 1
ATOM 1546 N N . ASN A 1 202 ? 12.469 4.481 -4.489 1.00 93.44 202 ASN A N 1
ATOM 1547 C CA . ASN A 1 202 ? 13.183 5.254 -3.470 1.00 93.44 202 ASN A CA 1
ATOM 1548 C C . ASN A 1 202 ? 14.409 4.534 -2.908 1.00 93.44 202 ASN A C 1
ATOM 1550 O O . ASN A 1 202 ? 15.384 5.190 -2.555 1.00 93.44 202 ASN A O 1
ATOM 1554 N N . CYS A 1 203 ? 14.371 3.207 -2.842 1.00 91.44 203 CYS A N 1
ATOM 1555 C CA . CYS A 1 203 ? 15.505 2.363 -2.486 1.00 91.44 203 CYS A CA 1
ATOM 1556 C C . CYS A 1 203 ? 15.209 0.908 -2.862 1.00 91.44 203 CYS A C 1
ATOM 1558 O O . CYS A 1 203 ? 14.045 0.530 -3.047 1.00 91.44 203 CYS A O 1
ATOM 1560 N N . GLY A 1 204 ? 16.269 0.106 -2.956 1.00 92.44 204 GLY A N 1
ATOM 1561 C CA . GLY A 1 204 ? 16.157 -1.344 -3.013 1.00 92.44 204 GLY A CA 1
ATOM 1562 C C . GLY A 1 204 ? 16.789 -2.005 -4.215 1.00 92.44 204 GLY A C 1
ATOM 1563 O O . GLY A 1 204 ? 17.300 -1.357 -5.129 1.00 92.44 204 GLY A O 1
ATOM 1564 N N . MET A 1 205 ? 16.754 -3.330 -4.185 1.00 93.19 205 MET A N 1
ATOM 1565 C CA . MET A 1 205 ? 17.232 -4.177 -5.263 1.00 93.19 205 MET A CA 1
ATOM 1566 C C . MET A 1 205 ? 16.044 -4.828 -5.966 1.00 93.19 205 MET A C 1
ATOM 1568 O O . MET A 1 205 ? 15.108 -5.293 -5.317 1.00 93.19 205 MET A O 1
ATOM 1572 N N . PHE A 1 206 ? 16.086 -4.835 -7.295 1.00 95.44 206 PHE A N 1
ATOM 1573 C CA . PHE A 1 206 ? 15.023 -5.347 -8.152 1.00 95.44 206 PHE A CA 1
ATOM 1574 C C . PHE A 1 206 ? 15.617 -6.248 -9.224 1.00 95.44 206 PHE A C 1
ATOM 1576 O O . PHE A 1 206 ? 16.653 -5.916 -9.816 1.00 95.44 206 PHE A O 1
ATOM 1583 N N . ASP A 1 207 ? 14.965 -7.379 -9.477 1.00 95.56 207 ASP A N 1
ATOM 1584 C CA . ASP A 1 207 ? 15.366 -8.237 -10.584 1.00 95.56 207 ASP A CA 1
ATOM 1585 C C . ASP A 1 207 ? 14.874 -7.639 -11.901 1.00 95.56 207 ASP A C 1
ATOM 1587 O O . ASP A 1 207 ? 15.672 -7.164 -12.710 1.00 95.56 207 ASP A O 1
ATOM 1591 N N . GLU A 1 208 ? 13.559 -7.520 -12.065 1.0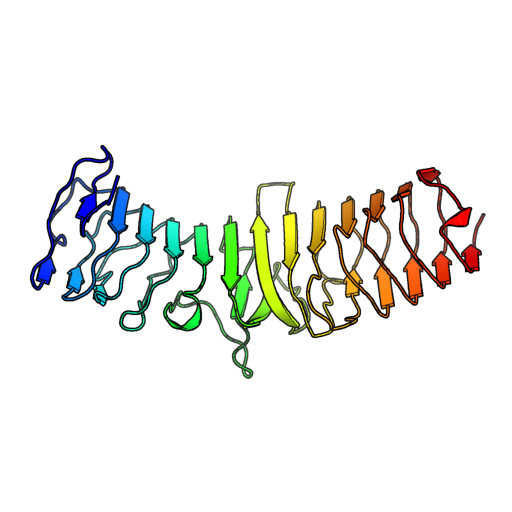0 97.50 208 GLU A N 1
ATOM 1592 C CA . GLU A 1 208 ? 12.974 -6.913 -13.256 1.00 97.50 208 GLU A CA 1
ATOM 1593 C C . GLU A 1 208 ? 11.928 -5.851 -12.912 1.00 97.50 208 GLU A C 1
ATOM 1595 O O . GLU A 1 208 ? 11.054 -6.056 -12.075 1.00 97.50 208 GLU A O 1
ATOM 1600 N N . ILE A 1 209 ? 11.997 -4.705 -13.582 1.00 98.19 209 ILE A N 1
ATOM 1601 C CA . ILE A 1 209 ? 10.945 -3.688 -13.553 1.00 98.19 209 ILE A CA 1
ATOM 1602 C C . ILE A 1 209 ? 10.405 -3.550 -14.969 1.00 98.19 209 ILE A C 1
ATOM 1604 O O . ILE A 1 209 ? 11.166 -3.261 -15.891 1.00 98.19 209 ILE A O 1
ATOM 1608 N N . ILE A 1 210 ? 9.098 -3.736 -15.127 1.00 98.31 210 ILE A N 1
ATOM 1609 C CA . ILE A 1 210 ? 8.380 -3.592 -16.392 1.00 98.31 210 ILE A CA 1
ATOM 1610 C C . ILE A 1 210 ? 7.376 -2.456 -16.242 1.00 98.31 210 ILE A C 1
ATOM 1612 O O . ILE A 1 210 ? 6.568 -2.469 -15.314 1.00 98.31 210 ILE A O 1
ATOM 1616 N N . THR A 1 211 ? 7.408 -1.484 -17.151 1.00 97.50 211 THR A N 1
ATOM 1617 C CA . THR A 1 211 ? 6.467 -0.359 -17.146 1.00 97.50 211 THR A CA 1
ATOM 1618 C C . THR A 1 211 ? 5.752 -0.206 -18.484 1.00 97.50 211 THR A C 1
ATOM 1620 O O . THR A 1 211 ? 6.359 -0.378 -19.546 1.00 97.50 211 THR A O 1
ATOM 1623 N N . GLY A 1 212 ? 4.479 0.190 -18.427 1.00 96.56 212 GLY A N 1
ATOM 1624 C CA . GLY A 1 212 ? 3.746 0.748 -19.561 1.00 96.56 212 GLY A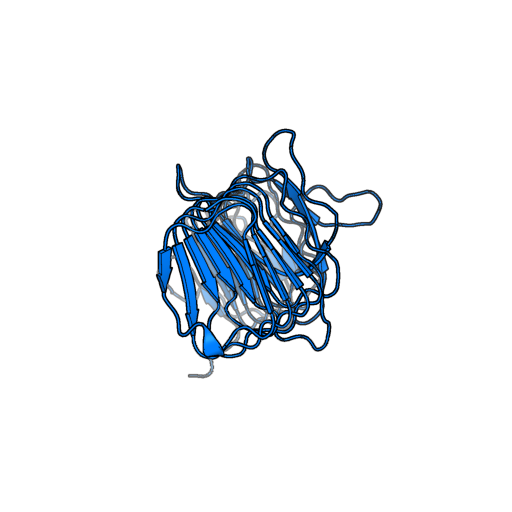 CA 1
ATOM 1625 C C . GLY A 1 212 ? 4.230 2.156 -19.920 1.00 96.56 212 GLY A C 1
ATOM 1626 O O . GLY A 1 212 ? 5.414 2.483 -19.775 1.00 96.56 212 GLY A O 1
ATOM 1627 N N . ASP A 1 213 ? 3.308 2.987 -20.400 1.00 96.69 213 ASP A N 1
ATOM 1628 C CA . ASP A 1 213 ? 3.576 4.394 -20.697 1.00 96.69 213 ASP A CA 1
ATOM 1629 C C . ASP A 1 213 ? 3.621 5.217 -19.409 1.00 96.69 213 ASP A C 1
ATOM 1631 O O . ASP A 1 213 ? 2.663 5.218 -18.635 1.00 96.69 213 ASP A O 1
ATOM 1635 N N . VAL A 1 214 ? 4.731 5.922 -19.176 1.00 96.56 214 VAL A N 1
ATOM 1636 C CA . VAL A 1 214 ? 4.926 6.712 -17.955 1.00 96.56 214 VAL A CA 1
ATOM 1637 C C . VAL A 1 214 ? 5.371 8.135 -18.275 1.00 96.56 214 VAL A C 1
ATOM 1639 O O . VAL A 1 214 ? 6.313 8.350 -19.043 1.00 96.56 214 VAL A O 1
ATOM 1642 N N . GLU A 1 215 ? 4.724 9.139 -17.681 1.00 96.62 215 GLU A N 1
ATOM 1643 C CA . GLU A 1 215 ? 5.152 10.530 -17.879 1.00 96.62 215 GLU A CA 1
ATOM 1644 C C . GLU A 1 215 ? 6.507 10.788 -17.209 1.00 96.62 215 GLU A C 1
ATOM 1646 O O . GLU A 1 215 ? 7.427 11.332 -17.825 1.00 96.62 215 GLU A O 1
ATOM 1651 N N . GLU A 1 216 ? 6.670 10.358 -15.964 1.00 97.44 216 GLU A N 1
ATOM 1652 C CA . GLU A 1 216 ? 7.908 10.523 -15.217 1.00 97.44 216 GLU A CA 1
ATOM 1653 C C . GLU A 1 216 ? 8.239 9.287 -14.382 1.00 97.44 216 GLU A C 1
ATOM 1655 O O . GLU A 1 216 ? 7.454 8.850 -13.542 1.00 97.44 216 GLU A O 1
ATOM 1660 N N . ILE A 1 217 ? 9.444 8.751 -14.576 1.00 97.62 217 ILE A N 1
ATOM 1661 C CA . ILE A 1 217 ? 9.984 7.665 -13.762 1.00 97.62 217 ILE A CA 1
ATOM 1662 C C . ILE A 1 217 ? 11.270 8.112 -13.065 1.00 97.62 217 ILE A C 1
ATOM 1664 O O . ILE A 1 217 ? 12.215 8.583 -13.702 1.00 97.62 217 ILE A O 1
ATOM 1668 N N . ASN A 1 218 ? 11.294 7.963 -11.743 1.00 96.94 218 ASN A N 1
ATOM 1669 C CA . ASN A 1 218 ? 12.350 8.426 -10.854 1.00 96.94 218 ASN A CA 1
ATOM 1670 C C . ASN A 1 218 ? 13.026 7.251 -10.147 1.00 96.94 218 ASN A C 1
ATOM 1672 O O . ASN A 1 218 ? 12.370 6.447 -9.490 1.00 96.94 218 ASN A O 1
ATOM 1676 N N . PHE A 1 219 ? 14.354 7.196 -10.214 1.00 95.94 219 PHE A N 1
ATOM 1677 C CA . PHE A 1 219 ? 15.171 6.262 -9.447 1.00 95.94 219 PHE A CA 1
ATOM 1678 C C . PHE A 1 219 ? 16.134 7.022 -8.533 1.00 95.94 219 PHE A C 1
ATOM 1680 O O . PHE A 1 219 ? 17.063 7.701 -8.993 1.00 95.94 219 PHE A O 1
ATOM 1687 N N . ASN A 1 220 ? 15.912 6.891 -7.227 1.00 91.94 220 ASN A N 1
ATOM 1688 C CA . ASN A 1 220 ? 16.694 7.559 -6.194 1.00 91.94 220 ASN A CA 1
ATOM 1689 C C . ASN A 1 220 ? 17.935 6.758 -5.787 1.00 91.94 220 ASN A C 1
ATOM 1691 O O . ASN A 1 220 ? 18.106 5.588 -6.135 1.00 91.94 220 ASN A O 1
ATOM 1695 N N . ALA A 1 221 ? 18.829 7.419 -5.050 1.00 87.81 221 ALA A N 1
ATOM 1696 C CA . ALA A 1 221 ? 20.091 6.832 -4.620 1.00 87.81 221 ALA A CA 1
ATOM 1697 C C . ALA A 1 221 ? 19.865 5.545 -3.810 1.00 87.81 221 ALA A C 1
ATOM 1699 O O . ALA A 1 221 ? 19.028 5.509 -2.913 1.00 87.81 221 ALA A O 1
ATOM 1700 N N . GLY A 1 222 ? 20.647 4.505 -4.109 1.00 87.94 222 GLY A N 1
ATOM 1701 C CA . GLY A 1 222 ? 20.513 3.199 -3.453 1.00 87.94 222 GLY A CA 1
ATOM 1702 C C . GLY A 1 222 ? 19.542 2.236 -4.140 1.00 87.94 222 GLY A C 1
ATOM 1703 O O . GLY A 1 222 ? 19.277 1.166 -3.596 1.00 87.94 222 GLY A O 1
ATOM 1704 N N . VAL A 1 223 ? 19.034 2.578 -5.329 1.00 93.25 223 VAL A N 1
ATOM 1705 C CA . VAL A 1 223 ? 18.311 1.627 -6.183 1.00 93.25 223 VAL A CA 1
ATOM 1706 C C . VAL A 1 223 ? 19.268 0.862 -7.104 1.00 93.25 223 VAL A C 1
ATOM 1708 O O . VAL A 1 223 ? 20.131 1.449 -7.767 1.00 93.25 223 VAL A O 1
ATOM 1711 N N . SER A 1 224 ? 19.083 -0.457 -7.176 1.00 93.19 224 SER A N 1
ATOM 1712 C CA . SER A 1 224 ? 19.746 -1.352 -8.124 1.00 93.19 224 SER A CA 1
ATOM 1713 C C . SER A 1 224 ? 18.717 -2.185 -8.885 1.00 93.19 224 SER A C 1
ATOM 1715 O O . SER A 1 224 ? 17.830 -2.771 -8.275 1.00 93.19 224 SER A O 1
ATOM 1717 N N . VAL A 1 225 ? 18.859 -2.286 -10.206 1.00 95.50 225 VAL A N 1
ATOM 1718 C CA . VAL A 1 225 ? 17.928 -3.026 -11.075 1.00 95.50 225 VAL A CA 1
ATOM 1719 C C . VAL A 1 225 ? 18.723 -3.916 -12.028 1.00 95.50 225 VAL A C 1
ATOM 1721 O O . VAL A 1 225 ? 19.638 -3.426 -12.700 1.00 95.50 225 VAL A O 1
ATOM 1724 N N . ASN A 1 226 ? 18.400 -5.212 -12.112 1.00 96.31 226 ASN A N 1
ATOM 1725 C CA . ASN A 1 226 ? 19.030 -6.071 -13.119 1.00 96.31 226 ASN A CA 1
ATOM 1726 C C . ASN A 1 226 ? 18.495 -5.735 -14.515 1.00 96.31 226 ASN A C 1
ATOM 1728 O O . ASN A 1 226 ? 19.289 -5.465 -15.414 1.00 96.31 226 ASN A O 1
ATOM 1732 N N . LYS A 1 227 ? 17.175 -5.676 -14.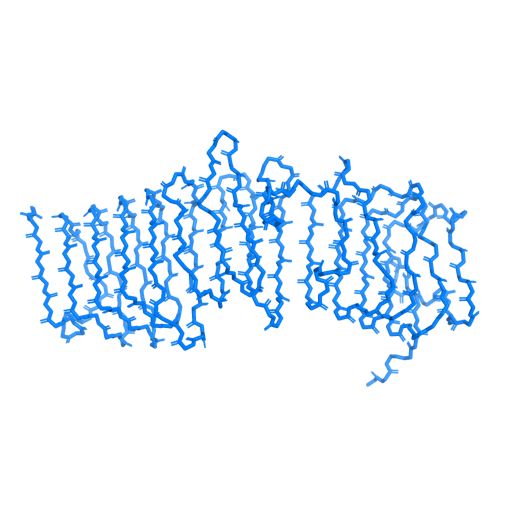688 1.00 97.88 227 LYS A N 1
ATOM 1733 C CA . LYS A 1 227 ? 16.559 -5.375 -15.979 1.00 97.88 227 LYS A CA 1
ATOM 1734 C C . LYS A 1 227 ? 15.394 -4.400 -15.843 1.00 97.88 227 LYS A C 1
ATOM 1736 O O . LYS A 1 227 ? 14.462 -4.622 -15.082 1.00 97.88 227 LYS A O 1
ATOM 1741 N N . LEU A 1 228 ? 15.457 -3.308 -16.593 1.00 97.75 228 LEU A N 1
ATOM 1742 C CA . LEU A 1 228 ? 14.412 -2.29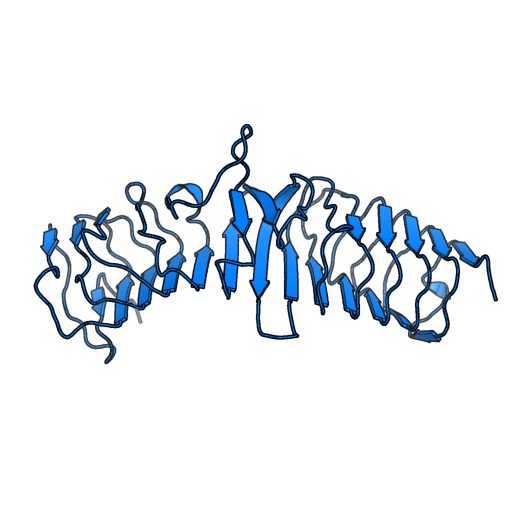8 -16.685 1.00 97.75 228 LEU A CA 1
ATOM 1743 C C . LEU A 1 228 ? 13.847 -2.307 -18.106 1.00 97.75 228 LEU A C 1
ATOM 1745 O O . LEU A 1 228 ? 14.549 -1.963 -19.059 1.00 97.75 228 LEU A O 1
ATOM 1749 N N . VAL A 1 229 ? 12.585 -2.700 -18.239 1.00 98.19 229 VAL A N 1
ATOM 1750 C CA . VAL A 1 229 ? 11.835 -2.705 -19.494 1.00 98.19 229 VAL A CA 1
ATOM 1751 C C . VAL A 1 229 ? 10.794 -1.598 -19.437 1.00 98.19 229 VAL A C 1
ATOM 1753 O O . VAL A 1 229 ? 9.913 -1.611 -18.586 1.00 98.19 229 VAL A O 1
ATOM 1756 N N . MET A 1 230 ? 10.891 -0.637 -20.346 1.00 97.19 230 MET A N 1
ATOM 1757 C CA . MET A 1 230 ? 9.994 0.513 -20.400 1.00 97.19 230 MET A CA 1
ATOM 1758 C C . MET A 1 230 ? 9.315 0.594 -21.766 1.00 97.19 230 MET A C 1
ATOM 1760 O O . MET A 1 230 ? 9.952 0.339 -22.790 1.00 97.19 230 MET A O 1
ATOM 1764 N N . ASN A 1 231 ? 8.040 0.980 -21.806 1.00 96.31 231 ASN A N 1
ATOM 1765 C CA . ASN A 1 231 ? 7.394 1.331 -23.067 1.00 96.31 231 ASN A CA 1
ATOM 1766 C C . ASN A 1 231 ? 7.777 2.764 -23.481 1.00 96.31 231 ASN A C 1
ATOM 1768 O O . ASN A 1 231 ? 8.941 3.013 -23.821 1.00 96.31 231 ASN A O 1
ATOM 1772 N N . ASN A 1 232 ? 6.840 3.716 -23.429 1.00 96.50 232 ASN A N 1
ATOM 1773 C CA . ASN A 1 232 ? 7.109 5.119 -23.722 1.00 96.50 232 ASN A CA 1
ATOM 1774 C C . ASN A 1 232 ? 7.263 5.926 -22.435 1.00 96.50 232 ASN A C 1
ATOM 1776 O O . ASN A 1 232 ? 6.359 5.971 -21.606 1.00 96.50 232 ASN A O 1
ATOM 1780 N N . ILE A 1 233 ? 8.393 6.617 -22.299 1.00 96.75 233 ILE A N 1
ATOM 1781 C CA . ILE A 1 233 ? 8.707 7.435 -21.129 1.00 96.75 233 ILE A CA 1
ATOM 1782 C C . ILE A 1 233 ? 8.940 8.879 -21.553 1.00 96.75 233 ILE A C 1
ATOM 1784 O O . ILE A 1 233 ? 9.769 9.153 -22.430 1.00 96.75 233 ILE A O 1
ATOM 1788 N N . ASN A 1 234 ? 8.247 9.831 -20.926 1.00 96.44 234 ASN A N 1
ATOM 1789 C CA . ASN A 1 234 ? 8.526 11.242 -21.189 1.00 96.44 234 ASN A CA 1
ATOM 1790 C C . ASN A 1 234 ? 9.801 11.697 -20.457 1.00 96.44 234 ASN A C 1
ATOM 1792 O O . ASN A 1 234 ? 10.732 12.177 -21.102 1.00 96.44 234 ASN A O 1
ATOM 1796 N N . THR A 1 235 ? 9.912 11.456 -19.151 1.00 97.19 235 THR A N 1
ATOM 1797 C CA . THR A 1 235 ? 11.113 11.792 -18.373 1.00 97.19 235 THR A CA 1
ATOM 1798 C C . THR A 1 235 ? 11.631 10.594 -17.581 1.00 97.19 235 THR A C 1
ATOM 1800 O O . THR A 1 235 ? 10.931 10.048 -16.734 1.00 97.19 235 THR A O 1
ATOM 1803 N N . PHE A 1 236 ? 12.885 10.209 -17.831 1.00 96.38 236 PHE A N 1
ATOM 1804 C CA . PHE A 1 236 ? 13.605 9.185 -17.074 1.00 96.38 236 PHE A CA 1
ATOM 1805 C C . PHE A 1 236 ? 14.690 9.826 -16.203 1.00 96.38 236 PHE A C 1
ATOM 1807 O O . PHE A 1 236 ? 15.750 10.230 -16.696 1.00 96.38 236 PHE A O 1
ATOM 1814 N N . ASN A 1 237 ? 14.428 9.898 -14.901 1.00 95.62 237 ASN A N 1
ATOM 1815 C CA . ASN A 1 237 ? 15.307 10.484 -13.898 1.00 95.62 237 ASN A CA 1
ATOM 1816 C C . ASN A 1 237 ? 16.001 9.394 -13.081 1.00 95.62 237 ASN A C 1
ATOM 1818 O O . ASN A 1 237 ? 15.367 8.480 -12.556 1.00 95.62 237 ASN A O 1
ATOM 1822 N N . PHE A 1 238 ? 17.319 9.500 -12.940 1.00 92.00 238 PHE A N 1
ATOM 1823 C CA . PHE A 1 238 ? 18.101 8.527 -12.181 1.00 92.00 238 PHE A CA 1
ATOM 1824 C C . PHE A 1 238 ? 19.377 9.160 -11.630 1.00 92.00 238 PHE A C 1
ATOM 1826 O O . PHE A 1 238 ? 20.180 9.747 -12.362 1.00 92.00 238 PHE A O 1
ATOM 1833 N N . LYS A 1 239 ? 19.590 9.031 -10.316 1.00 82.25 239 LYS A N 1
ATOM 1834 C CA . LYS A 1 239 ? 20.732 9.644 -9.625 1.00 82.25 239 LYS A CA 1
ATOM 1835 C C . LYS A 1 239 ? 21.377 8.657 -8.660 1.00 82.25 239 LYS A C 1
ATOM 1837 O O . LYS A 1 239 ? 20.772 8.280 -7.667 1.00 82.25 239 LYS A O 1
ATOM 1842 N N . ARG A 1 240 ? 22.650 8.319 -8.914 1.00 83.06 240 ARG A N 1
ATOM 1843 C CA . ARG A 1 240 ? 23.457 7.394 -8.085 1.00 83.06 240 ARG A CA 1
ATOM 1844 C C . ARG A 1 240 ? 22.793 6.014 -7.934 1.00 83.06 240 ARG A C 1
ATOM 1846 O O . ARG A 1 240 ? 22.588 5.529 -6.824 1.00 83.06 240 ARG A O 1
ATOM 1853 N N . VAL A 1 241 ? 22.465 5.408 -9.073 1.00 88.12 241 VAL A N 1
ATOM 1854 C CA . VAL A 1 241 ? 21.818 4.090 -9.172 1.00 88.12 241 VAL A CA 1
ATOM 1855 C C . VAL A 1 241 ? 22.681 3.121 -9.970 1.00 88.12 241 VAL A C 1
ATOM 1857 O O . VAL A 1 241 ? 23.600 3.549 -10.668 1.00 88.12 241 VAL A O 1
ATOM 1860 N N . ASN A 1 242 ? 22.367 1.830 -9.885 1.00 89.75 242 ASN A N 1
ATOM 1861 C CA . ASN A 1 242 ? 23.009 0.781 -10.676 1.00 89.75 242 ASN A CA 1
ATOM 1862 C C . ASN A 1 242 ? 21.954 0.010 -11.476 1.00 89.75 242 ASN A C 1
ATOM 1864 O O . ASN A 1 242 ? 21.287 -0.868 -10.935 1.00 89.75 242 ASN A O 1
ATOM 1868 N N . ILE A 1 243 ? 21.794 0.334 -12.761 1.00 93.56 243 ILE A N 1
ATOM 1869 C CA . ILE A 1 243 ? 20.857 -0.370 -13.647 1.00 93.56 243 ILE A CA 1
ATOM 1870 C C . ILE A 1 243 ? 21.674 -1.138 -14.688 1.00 93.56 243 ILE A C 1
ATOM 1872 O O . ILE A 1 243 ? 22.403 -0.533 -15.484 1.00 93.56 243 ILE A O 1
ATOM 1876 N N . LYS A 1 244 ? 21.605 -2.478 -14.663 1.00 94.38 244 LYS A N 1
ATOM 1877 C CA . LYS A 1 244 ? 22.440 -3.309 -15.547 1.00 94.38 244 LYS A CA 1
ATOM 1878 C C . LYS A 1 244 ? 21.944 -3.256 -16.991 1.00 94.38 244 LYS A C 1
ATOM 1880 O O . LYS A 1 244 ? 22.745 -3.030 -17.893 1.00 94.38 244 LYS A O 1
ATOM 1885 N N . GLU A 1 245 ? 20.649 -3.421 -17.216 1.00 96.50 245 GLU A N 1
ATOM 1886 C CA . GLU A 1 245 ? 20.070 -3.380 -18.556 1.00 96.50 245 GLU A CA 1
ATOM 1887 C C . GLU A 1 245 ? 18.828 -2.496 -18.594 1.00 96.50 245 GLU A C 1
ATOM 1889 O O . GLU A 1 245 ? 17.923 -2.649 -17.779 1.00 96.50 245 GLU A O 1
ATOM 1894 N N . VAL A 1 246 ? 18.792 -1.582 -19.565 1.00 96.38 246 VAL A N 1
ATOM 1895 C CA . VAL A 1 246 ? 17.611 -0.792 -19.911 1.00 96.38 246 VAL A CA 1
ATOM 1896 C C . VAL A 1 246 ? 17.198 -1.107 -21.341 1.00 96.38 246 VAL A C 1
ATOM 1898 O O . VAL A 1 246 ? 17.971 -0.881 -22.275 1.00 96.38 246 VAL A O 1
ATOM 1901 N N . VAL A 1 247 ? 15.961 -1.562 -21.508 1.00 97.12 247 VAL A N 1
ATOM 1902 C CA . VAL A 1 247 ? 15.294 -1.713 -22.802 1.00 97.12 247 VAL A CA 1
ATOM 1903 C C . VAL A 1 247 ? 14.074 -0.807 -22.802 1.00 97.12 247 VAL A C 1
ATOM 1905 O O . VAL A 1 247 ? 13.175 -0.995 -21.992 1.00 97.12 247 VAL A O 1
ATOM 1908 N N . ALA A 1 248 ? 14.033 0.170 -23.701 1.00 96.06 248 ALA A N 1
ATOM 1909 C CA . ALA A 1 248 ? 12.907 1.089 -23.821 1.00 96.06 248 ALA A CA 1
ATOM 1910 C C . ALA A 1 248 ? 12.344 1.104 -25.245 1.00 96.06 248 ALA A C 1
ATOM 1912 O O . ALA A 1 248 ? 13.111 0.970 -26.204 1.00 96.06 248 ALA A O 1
ATOM 1913 N N . ASN A 1 249 ? 11.031 1.312 -25.400 1.00 96.38 249 ASN A N 1
ATOM 1914 C CA . ASN A 1 249 ? 10.502 1.689 -26.710 1.00 96.38 249 ASN A CA 1
ATOM 1915 C C . ASN A 1 249 ? 10.980 3.102 -27.056 1.00 96.38 249 ASN A C 1
ATOM 1917 O O . ASN A 1 249 ? 11.732 3.271 -28.011 1.00 96.38 249 ASN A O 1
ATOM 1921 N N . LYS A 1 250 ? 10.649 4.080 -26.202 1.00 95.88 250 LYS A N 1
ATOM 1922 C CA . LYS A 1 250 ? 11.005 5.492 -26.387 1.00 95.88 250 LYS A CA 1
ATOM 1923 C C . LYS A 1 250 ? 11.269 6.198 -25.058 1.00 95.88 250 LYS A C 1
ATOM 1925 O O . LYS A 1 250 ? 10.542 5.998 -24.090 1.00 95.88 250 LYS A O 1
ATOM 1930 N N . ILE A 1 251 ? 12.273 7.081 -25.024 1.00 94.69 251 ILE A N 1
ATOM 1931 C CA . ILE A 1 251 ? 12.552 7.981 -23.889 1.00 94.69 251 ILE A CA 1
ATOM 1932 C C . ILE A 1 251 ? 12.755 9.397 -24.431 1.00 94.69 251 ILE A C 1
ATOM 1934 O O . ILE A 1 251 ? 13.716 9.631 -25.163 1.00 94.69 251 ILE A O 1
ATOM 1938 N N . LYS A 1 252 ? 11.888 10.352 -24.066 1.00 94.62 252 LYS A N 1
ATOM 1939 C CA . LYS A 1 252 ? 11.989 11.738 -24.567 1.00 94.62 252 LYS A CA 1
ATOM 1940 C C . LYS A 1 252 ? 13.091 12.539 -23.866 1.00 94.62 252 LYS A C 1
ATOM 1942 O O . LYS A 1 252 ? 13.852 13.241 -24.528 1.00 94.62 252 LYS A O 1
ATOM 1947 N N . LYS A 1 253 ? 13.199 12.440 -22.537 1.00 94.50 253 LYS A N 1
ATOM 1948 C CA . LYS A 1 253 ? 14.163 13.204 -21.733 1.00 94.50 253 LYS A CA 1
ATOM 1949 C C . LYS A 1 253 ? 14.858 12.333 -20.691 1.00 94.50 253 LYS A C 1
ATOM 1951 O O . LYS A 1 253 ? 14.233 11.519 -20.018 1.00 94.50 253 LYS A O 1
ATOM 1956 N N . PHE A 1 254 ? 16.157 12.568 -20.524 1.00 92.69 254 PHE A N 1
ATOM 1957 C CA . PHE A 1 254 ? 16.974 11.986 -19.460 1.00 92.69 254 PHE A CA 1
ATOM 1958 C C . PHE A 1 254 ? 17.275 13.052 -18.399 1.00 92.69 254 PHE A C 1
ATOM 1960 O O . PHE A 1 254 ? 17.775 14.125 -18.736 1.00 92.69 254 PHE A O 1
ATOM 1967 N N . GLY A 1 255 ? 17.023 12.745 -17.127 1.00 86.19 255 GLY A N 1
ATOM 1968 C CA . GLY A 1 255 ? 17.423 13.551 -15.969 1.00 86.19 255 GLY A CA 1
ATOM 1969 C C . GLY A 1 255 ? 18.389 12.784 -15.068 1.00 86.19 255 GLY A C 1
ATOM 1970 O O . GLY A 1 255 ? 18.074 12.421 -13.937 1.00 86.19 255 GLY A O 1
ATOM 1971 N N . GLY A 1 256 ? 19.577 12.493 -15.595 1.00 83.38 256 GLY A N 1
ATOM 1972 C CA . GLY A 1 256 ? 20.588 11.681 -14.923 1.00 83.38 256 GLY A CA 1
ATOM 1973 C C . GLY A 1 256 ? 21.849 11.507 -15.766 1.00 83.38 256 GLY A C 1
ATOM 1974 O O . GLY A 1 256 ? 21.869 11.806 -16.961 1.00 83.38 256 GLY A O 1
ATOM 1975 N N . SER A 1 257 ? 22.924 11.013 -15.148 1.00 76.50 257 SER A N 1
ATOM 1976 C CA . SER A 1 257 ? 24.165 10.705 -15.868 1.00 76.50 257 SER A CA 1
ATOM 1977 C C . SER A 1 257 ? 24.095 9.306 -16.468 1.00 76.50 257 SER A C 1
ATOM 1979 O O . SER A 1 257 ? 24.143 8.324 -15.730 1.00 76.50 257 SER A O 1
ATOM 1981 N N . LYS A 1 258 ? 24.063 9.202 -17.805 1.00 73.81 258 LYS A N 1
ATOM 1982 C CA . LYS A 1 258 ? 23.999 7.922 -18.545 1.00 73.81 258 LYS A CA 1
ATOM 1983 C C . LYS A 1 258 ? 25.087 6.909 -18.157 1.00 73.81 258 LYS A C 1
ATOM 1985 O O . LYS A 1 258 ? 24.876 5.720 -18.344 1.00 73.81 258 LYS A O 1
ATOM 1990 N N . LYS A 1 259 ? 26.204 7.351 -17.561 1.00 73.94 259 LYS A N 1
ATOM 1991 C CA . LYS A 1 259 ? 27.261 6.476 -17.013 1.00 73.94 259 LYS A CA 1
ATOM 1992 C C . LYS A 1 259 ? 26.762 5.517 -15.917 1.00 73.94 259 LYS A C 1
ATOM 1994 O O . LYS A 1 259 ? 27.445 4.549 -15.616 1.00 73.94 259 LYS A O 1
ATOM 1999 N N . ALA A 1 260 ? 25.599 5.783 -15.318 1.00 75.62 260 ALA A N 1
ATOM 2000 C CA . ALA A 1 260 ? 24.956 4.904 -14.339 1.00 75.62 260 ALA A CA 1
ATOM 2001 C C . ALA A 1 260 ? 24.275 3.663 -14.961 1.00 75.62 260 ALA A C 1
ATOM 2003 O O . ALA A 1 260 ? 23.833 2.778 -14.229 1.00 75.62 260 ALA A O 1
ATOM 2004 N N . LEU A 1 261 ? 24.171 3.598 -16.295 1.00 84.31 261 LEU A N 1
ATOM 2005 C CA . LEU A 1 261 ? 23.560 2.492 -17.033 1.00 84.31 261 LEU A CA 1
ATOM 2006 C C . LEU A 1 261 ? 24.663 1.628 -17.650 1.00 84.31 261 LEU A C 1
ATOM 2008 O O . LEU A 1 261 ? 25.519 2.158 -18.359 1.00 84.31 261 LEU A O 1
ATOM 2012 N N . LYS A 1 262 ? 24.643 0.307 -17.430 1.00 85.94 262 LYS A N 1
ATOM 2013 C CA . LYS A 1 262 ? 25.643 -0.576 -18.067 1.00 85.94 262 LYS A CA 1
ATOM 2014 C C . LYS A 1 262 ? 25.311 -0.871 -19.529 1.00 85.94 262 LYS A C 1
ATOM 2016 O O . LYS A 1 262 ? 26.211 -0.909 -20.361 1.00 85.94 262 LYS A O 1
ATOM 2021 N N . LYS A 1 263 ? 24.028 -1.057 -19.846 1.00 90.75 263 LYS A N 1
ATOM 2022 C CA . LYS A 1 263 ? 23.526 -1.293 -21.204 1.00 90.75 263 LYS A CA 1
ATOM 2023 C C . LYS A 1 263 ? 22.213 -0.543 -21.413 1.00 90.75 263 LYS A C 1
ATOM 2025 O O . LYS A 1 263 ? 21.322 -0.616 -20.571 1.00 90.75 263 LYS A O 1
ATOM 2030 N N . LEU A 1 264 ? 22.100 0.161 -22.538 1.00 91.12 264 LEU A N 1
ATOM 2031 C CA . LEU A 1 264 ? 20.904 0.904 -22.936 1.00 91.12 264 LEU A CA 1
ATOM 2032 C C . LEU A 1 264 ? 20.526 0.543 -24.374 1.00 91.12 264 LEU A C 1
ATOM 2034 O O . LEU A 1 264 ? 21.349 0.643 -25.282 1.00 91.12 264 LEU A O 1
ATOM 2038 N N . THR A 1 265 ? 19.274 0.153 -24.584 1.00 92.88 265 THR A N 1
ATOM 2039 C CA . THR A 1 265 ? 18.685 -0.118 -25.899 1.00 92.88 265 THR A CA 1
ATOM 2040 C C . THR A 1 265 ? 17.361 0.632 -26.022 1.00 92.88 265 THR A C 1
ATOM 2042 O O . THR A 1 265 ? 16.486 0.477 -25.175 1.00 92.88 265 THR A O 1
ATOM 2045 N N . ILE A 1 266 ? 17.225 1.458 -27.063 1.00 89.75 266 ILE A N 1
ATOM 2046 C CA . ILE A 1 266 ? 16.014 2.231 -27.376 1.00 89.75 266 ILE A CA 1
ATOM 2047 C C . ILE A 1 266 ? 15.571 1.829 -28.782 1.00 89.75 266 ILE A C 1
ATOM 2049 O O . ILE A 1 266 ? 16.383 1.908 -29.705 1.00 89.75 266 ILE A O 1
ATOM 2053 N N . LYS A 1 267 ? 14.327 1.362 -28.926 1.00 88.06 267 LYS A N 1
ATOM 2054 C CA . LYS A 1 267 ? 13.802 0.840 -30.199 1.00 88.06 267 LYS A CA 1
ATOM 2055 C C . LYS A 1 267 ? 13.425 1.959 -31.169 1.00 88.06 267 LYS A C 1
ATOM 2057 O O . LYS A 1 267 ? 13.792 1.898 -32.337 1.00 88.06 267 LYS A O 1
ATOM 2062 N N . GLU A 1 268 ? 12.750 2.987 -30.669 1.00 77.81 268 GLU A N 1
ATOM 2063 C CA . GLU A 1 268 ? 12.274 4.134 -31.438 1.00 77.81 268 GLU A CA 1
ATOM 2064 C C . GLU A 1 268 ? 12.978 5.403 -30.949 1.00 77.81 268 GLU A C 1
ATOM 2066 O O . GLU A 1 268 ? 12.952 5.730 -29.759 1.00 77.81 268 GLU A O 1
ATOM 2071 N N . LYS A 1 269 ? 13.647 6.109 -31.865 1.00 55.94 269 LYS A N 1
ATOM 2072 C CA . LYS A 1 269 ? 14.287 7.396 -31.566 1.00 55.94 269 LYS A CA 1
ATOM 2073 C C . LYS A 1 269 ? 13.269 8.534 -31.593 1.00 55.94 269 LYS A C 1
ATOM 2075 O O . LYS A 1 269 ? 12.431 8.565 -32.519 1.00 55.94 269 LYS A O 1
#

Secondary structure (DSSP, 8-state):
----SEEE-TTS-EEE--SSEEE-TT-TT-SEEEEES--SSEEEPPTT--EEEEES--SEEE-TT---SEEEEES--SSPEE---SS--EEEEES-GGGEE----B-TT--EEEETTT-SEEEEEEEEEEEEEEEETTEEPPPEEEEEEEEE--TT--EEEEEEE-S-EEETT---SEEEEE--SS----EEE-SEEEEEEEEEEEEEEEE-SEEEEEE-TTEEEEEEEEEEEEEEEESS-EEEEEEEEEEEEEEE-GGGEEEEEES--